Protein AF-A0A813V5A6-F1 (afdb_monomer_lite)

Structure (mmCIF, N/CA/C/O backbone):
data_AF-A0A813V5A6-F1
#
_entry.id   AF-A0A813V5A6-F1
#
loop_
_atom_site.group_PDB
_atom_site.id
_atom_site.type_symbol
_atom_site.label_atom_id
_atom_site.label_alt_id
_atom_site.label_comp_id
_atom_site.label_asym_id
_atom_site.label_entity_id
_atom_site.label_seq_id
_atom_site.pdbx_PDB_ins_code
_atom_site.Cartn_x
_atom_site.Cartn_y
_atom_site.Cartn_z
_atom_site.occupancy
_atom_site.B_iso_or_equiv
_atom_site.auth_seq_id
_atom_site.auth_comp_id
_atom_site.auth_asym_id
_atom_site.auth_atom_id
_atom_site.pdbx_PDB_model_num
ATOM 1 N N . MET A 1 1 ? 31.850 3.337 -10.595 1.00 27.42 1 MET A N 1
ATOM 2 C CA . MET A 1 1 ? 31.962 1.926 -10.171 1.00 27.42 1 MET A CA 1
ATOM 3 C C . MET A 1 1 ? 30.566 1.495 -9.754 1.00 27.42 1 MET A C 1
ATOM 5 O O . MET A 1 1 ? 30.058 2.003 -8.769 1.00 27.42 1 MET A O 1
ATOM 9 N N . MET A 1 2 ? 29.885 0.747 -10.620 1.00 24.42 2 MET A N 1
ATOM 10 C CA . MET A 1 2 ? 28.437 0.524 -10.576 1.00 24.42 2 MET A CA 1
ATOM 11 C C . MET A 1 2 ? 28.180 -0.793 -9.836 1.00 24.42 2 MET A C 1
ATOM 13 O O . MET A 1 2 ? 28.409 -1.861 -10.398 1.00 24.42 2 MET A O 1
ATOM 17 N N . ILE A 1 3 ? 27.797 -0.721 -8.561 1.00 23.55 3 ILE A N 1
ATOM 18 C CA . ILE A 1 3 ? 27.419 -1.903 -7.779 1.00 23.55 3 ILE A CA 1
ATOM 19 C C . ILE A 1 3 ? 26.009 -2.294 -8.233 1.00 23.55 3 ILE A C 1
ATOM 21 O O . ILE A 1 3 ? 25.036 -1.613 -7.926 1.00 23.55 3 ILE A O 1
ATOM 25 N N . GLN A 1 4 ? 25.919 -3.346 -9.047 1.00 26.36 4 GLN A N 1
ATOM 26 C CA . GLN A 1 4 ? 24.656 -3.978 -9.417 1.00 26.36 4 GLN A CA 1
ATOM 27 C C . GLN A 1 4 ? 24.223 -4.898 -8.272 1.00 26.36 4 GLN A C 1
ATOM 29 O O . GLN A 1 4 ? 24.591 -6.070 -8.255 1.00 26.36 4 GLN A O 1
ATOM 34 N N . SER A 1 5 ? 23.467 -4.368 -7.313 1.00 25.30 5 SER A N 1
ATOM 35 C CA . SER A 1 5 ? 22.789 -5.190 -6.307 1.00 25.30 5 SER A CA 1
ATOM 36 C C . SER A 1 5 ? 21.549 -5.829 -6.933 1.00 25.30 5 SER A C 1
ATOM 38 O O . SER A 1 5 ? 20.728 -5.141 -7.542 1.00 25.30 5 SER A O 1
ATOM 40 N N . ILE A 1 6 ? 21.427 -7.150 -6.821 1.00 26.41 6 ILE A N 1
ATOM 41 C CA . ILE A 1 6 ? 20.228 -7.891 -7.213 1.00 26.41 6 ILE A CA 1
ATOM 42 C C . ILE A 1 6 ? 19.209 -7.695 -6.089 1.00 26.41 6 ILE A C 1
ATOM 44 O O . ILE A 1 6 ? 19.409 -8.154 -4.972 1.00 26.41 6 ILE A O 1
ATOM 48 N N . LEU A 1 7 ? 18.134 -6.962 -6.373 1.00 30.00 7 LEU A N 1
ATOM 49 C CA . LEU A 1 7 ? 17.060 -6.713 -5.420 1.00 30.00 7 LEU A CA 1
ATOM 50 C C . LEU A 1 7 ? 16.133 -7.934 -5.393 1.00 30.00 7 LEU A C 1
ATOM 52 O O . LEU A 1 7 ? 15.288 -8.095 -6.269 1.00 30.00 7 LEU A O 1
ATOM 56 N N . VAL A 1 8 ? 16.279 -8.799 -4.393 1.00 29.83 8 VAL A N 1
ATOM 57 C CA . VAL A 1 8 ? 15.220 -9.747 -4.035 1.00 29.83 8 VAL A CA 1
ATOM 58 C C . VAL A 1 8 ? 14.558 -9.211 -2.770 1.00 29.83 8 VAL A C 1
ATOM 60 O O . VAL A 1 8 ? 15.188 -9.117 -1.720 1.00 29.83 8 VAL A O 1
ATOM 63 N N . LEU A 1 9 ? 13.301 -8.780 -2.882 1.00 35.53 9 LEU A N 1
ATOM 64 C CA . LEU A 1 9 ? 12.554 -8.242 -1.749 1.00 35.53 9 LEU A CA 1
ATOM 65 C C . LEU A 1 9 ? 11.789 -9.377 -1.063 1.00 35.53 9 LEU A C 1
ATOM 67 O O . LEU A 1 9 ? 10.840 -9.925 -1.622 1.00 35.53 9 LEU A O 1
ATOM 71 N N . LEU A 1 10 ? 12.197 -9.719 0.158 1.00 33.97 10 LEU A N 1
ATOM 72 C CA . LEU A 1 10 ? 11.401 -10.544 1.062 1.00 33.97 10 LEU A CA 1
ATOM 73 C C . LEU A 1 10 ? 10.644 -9.590 1.998 1.00 33.97 10 LEU A C 1
ATOM 75 O O . LEU A 1 10 ? 11.249 -8.938 2.849 1.00 33.97 10 LEU A O 1
ATOM 79 N N . LEU A 1 11 ? 9.328 -9.463 1.821 1.00 39.12 11 LEU A N 1
ATOM 80 C CA . LEU A 1 11 ? 8.483 -8.702 2.743 1.00 39.12 11 LEU A CA 1
ATOM 81 C C . LEU A 1 11 ? 8.163 -9.570 3.958 1.00 39.12 11 LEU A C 1
ATOM 83 O O . LEU A 1 11 ? 7.470 -10.581 3.847 1.00 39.12 11 LEU A O 1
ATOM 87 N N . ILE A 1 12 ? 8.665 -9.163 5.122 1.00 39.84 12 ILE A N 1
ATOM 88 C CA . ILE A 1 12 ? 8.322 -9.779 6.403 1.00 39.84 12 ILE A CA 1
ATOM 89 C C . ILE A 1 12 ? 7.374 -8.821 7.124 1.00 39.84 12 ILE A C 1
ATOM 91 O O . ILE A 1 12 ? 7.804 -7.839 7.730 1.00 39.84 12 ILE A O 1
ATOM 95 N N . PHE A 1 13 ? 6.074 -9.109 7.067 1.00 39.22 13 PHE A N 1
ATOM 96 C CA . PHE A 1 13 ? 5.090 -8.444 7.920 1.00 39.22 13 PHE A CA 1
ATOM 97 C C . PHE A 1 13 ? 5.204 -9.020 9.334 1.00 39.22 13 PHE A C 1
ATOM 99 O O . PHE A 1 13 ? 4.692 -10.102 9.618 1.00 39.22 13 PHE A O 1
ATOM 106 N N . ILE A 1 14 ? 5.897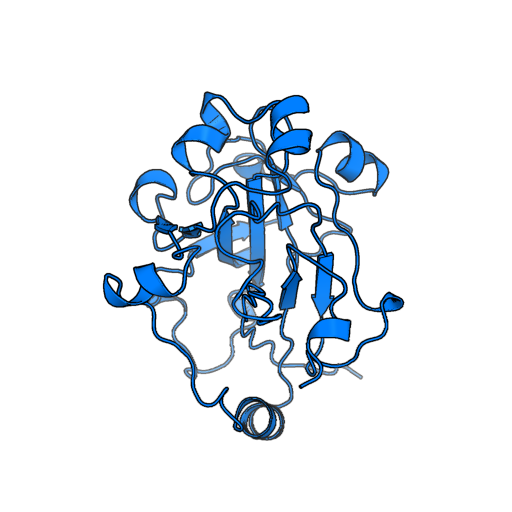 -8.311 10.226 1.00 37.12 14 ILE A N 1
ATOM 107 C CA . ILE A 1 14 ? 5.952 -8.666 11.648 1.00 37.12 14 ILE A CA 1
ATOM 108 C C . ILE A 1 14 ? 4.791 -7.957 12.353 1.00 37.12 14 ILE A C 1
ATOM 110 O O . ILE A 1 14 ? 4.891 -6.795 12.744 1.00 37.12 14 ILE A O 1
ATOM 114 N N . ALA A 1 15 ? 3.667 -8.656 12.519 1.00 33.88 15 ALA A N 1
ATOM 115 C CA . ALA A 1 15 ? 2.617 -8.228 13.436 1.00 33.88 15 ALA A CA 1
ATOM 116 C C . ALA A 1 15 ? 3.016 -8.634 14.866 1.00 33.88 15 ALA A C 1
ATOM 118 O O . ALA A 1 15 ? 3.003 -9.813 15.215 1.00 33.88 15 ALA A O 1
ATOM 119 N N . ASN A 1 16 ? 3.408 -7.663 15.695 1.00 38.09 16 ASN A N 1
ATOM 120 C CA . ASN A 1 16 ? 3.799 -7.917 17.081 1.00 38.09 16 ASN A CA 1
ATOM 121 C C . ASN A 1 16 ? 2.587 -8.240 17.965 1.00 38.09 16 ASN A C 1
ATOM 123 O O . ASN A 1 16 ? 1.678 -7.423 18.125 1.00 38.09 16 ASN A O 1
ATOM 127 N N . VAL A 1 17 ? 2.633 -9.399 18.625 1.00 35.84 17 VAL A N 1
ATOM 128 C CA . VAL A 1 17 ? 1.707 -9.806 19.687 1.00 35.84 17 VAL A CA 1
ATOM 129 C C . VAL A 1 17 ? 2.537 -10.058 20.958 1.00 35.84 17 VAL A C 1
ATOM 131 O O . VAL A 1 17 ? 2.754 -11.195 21.341 1.00 35.84 17 VAL A O 1
ATOM 134 N N . GLN A 1 18 ? 2.914 -9.006 21.701 1.00 37.44 18 GLN A N 1
ATOM 135 C CA . GLN A 1 18 ? 3.661 -9.074 22.987 1.00 37.44 18 GLN A CA 1
ATOM 136 C C . GLN A 1 18 ? 3.167 -10.102 24.039 1.00 37.44 18 GLN A C 1
ATOM 138 O O . GLN A 1 18 ? 2.251 -9.796 24.803 1.00 37.44 18 GLN A O 1
ATOM 143 N N . SER A 1 19 ? 3.795 -11.266 24.211 1.00 34.94 19 SER A N 1
ATOM 144 C CA . SER A 1 19 ? 3.554 -12.124 25.384 1.00 34.94 19 SER A CA 1
ATOM 145 C C . SER A 1 19 ? 4.098 -11.488 26.678 1.00 34.94 19 SER A C 1
ATOM 147 O O . SER A 1 19 ? 5.190 -11.810 27.131 1.00 34.94 19 SER A O 1
ATOM 149 N N . LEU A 1 20 ? 3.324 -10.595 27.296 1.00 34.75 20 LEU A N 1
ATOM 150 C CA . LEU A 1 20 ? 3.495 -10.147 28.681 1.00 34.75 20 LEU A CA 1
ATOM 151 C C . LEU A 1 20 ? 2.353 -10.749 29.513 1.00 34.75 20 LEU A C 1
ATOM 153 O O . LEU A 1 20 ? 1.197 -10.649 29.110 1.00 34.75 20 LEU A O 1
ATOM 157 N N . SER A 1 21 ? 2.730 -11.450 30.589 1.00 36.06 21 SER A N 1
ATOM 158 C CA . SER A 1 21 ? 1.921 -12.128 31.624 1.00 36.06 21 SER A CA 1
ATOM 159 C C . SER A 1 21 ? 0.429 -12.399 31.320 1.00 36.06 21 SER A C 1
ATOM 161 O O . SER A 1 21 ? -0.414 -11.517 31.188 1.00 36.06 21 SER A O 1
ATOM 163 N N . ILE A 1 22 ? 0.079 -13.689 31.330 1.00 39.00 22 ILE A N 1
ATOM 164 C CA . ILE A 1 22 ? -1.206 -14.315 30.942 1.00 39.00 22 ILE A CA 1
ATOM 165 C C . ILE A 1 22 ? -2.464 -13.760 31.671 1.00 39.00 22 ILE A C 1
ATOM 167 O O . ILE A 1 22 ? -3.585 -14.091 31.301 1.00 39.00 22 ILE A O 1
ATOM 171 N N . SER A 1 23 ? -2.322 -12.865 32.653 1.00 38.06 23 SER A N 1
ATOM 172 C CA . SER A 1 23 ? -3.434 -12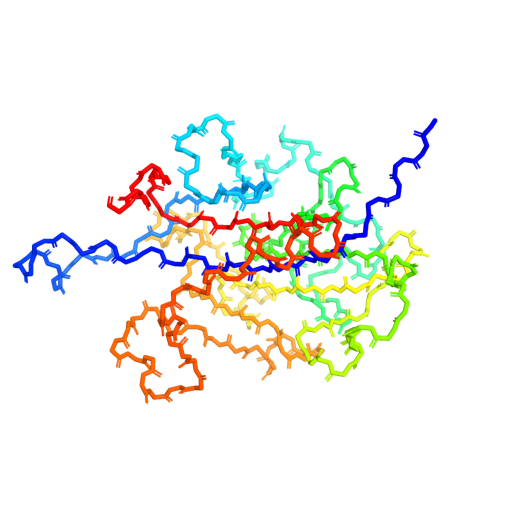.301 33.433 1.00 38.06 23 SER A CA 1
ATOM 173 C C . SER A 1 23 ? -4.053 -11.017 32.849 1.00 38.06 23 SER A C 1
ATOM 175 O O . SER A 1 23 ? -5.239 -10.782 33.058 1.00 38.06 23 SER A O 1
ATOM 177 N N . ASP A 1 24 ? -3.309 -10.193 32.100 1.00 35.12 24 ASP A N 1
ATOM 178 C CA . ASP A 1 24 ? -3.736 -8.811 31.765 1.00 35.12 24 ASP A CA 1
ATOM 179 C C . ASP A 1 24 ? -4.224 -8.610 30.315 1.00 35.12 24 ASP A C 1
ATOM 181 O O . ASP A 1 24 ? -4.516 -7.490 29.881 1.00 35.12 24 ASP A O 1
ATOM 185 N N . ARG A 1 25 ? -4.298 -9.692 29.530 1.00 41.22 25 ARG A N 1
ATOM 186 C CA . ARG A 1 25 ? -4.347 -9.624 28.060 1.00 41.22 25 ARG A CA 1
ATOM 187 C C . ARG A 1 25 ? -5.699 -9.897 27.408 1.00 41.22 25 ARG A C 1
ATOM 189 O O . ARG A 1 25 ? -5.853 -9.627 26.224 1.00 41.22 25 ARG A O 1
ATOM 196 N N . ALA A 1 26 ? -6.689 -10.389 28.146 1.00 42.91 26 ALA A N 1
ATOM 197 C CA . ALA A 1 26 ? -7.978 -10.737 27.546 1.00 42.91 26 ALA A CA 1
ATOM 198 C C . ALA A 1 26 ? -8.795 -9.515 27.063 1.00 42.91 26 ALA A C 1
ATOM 200 O O . ALA A 1 26 ? -9.729 -9.700 26.292 1.00 42.91 26 ALA A O 1
ATOM 201 N N . ASN A 1 27 ? -8.436 -8.287 27.477 1.00 42.12 27 ASN A N 1
ATOM 202 C CA . ASN A 1 27 ? -9.255 -7.083 27.265 1.00 42.12 27 ASN A CA 1
ATOM 203 C C . ASN A 1 27 ? -8.525 -5.847 26.690 1.00 42.12 27 ASN A C 1
ATOM 205 O O . ASN A 1 27 ? -9.145 -4.788 26.599 1.00 42.12 27 ASN A O 1
ATOM 209 N N . ARG A 1 28 ? -7.243 -5.916 26.292 1.00 46.00 28 ARG A N 1
ATOM 210 C CA . ARG A 1 28 ? -6.593 -4.758 25.636 1.00 46.00 28 ARG A CA 1
ATOM 211 C C . ARG A 1 28 ? -6.852 -4.779 24.131 1.00 46.00 28 ARG A C 1
ATOM 213 O O . ARG A 1 28 ? -6.426 -5.701 23.439 1.00 46.00 28 ARG A O 1
ATOM 220 N N . LYS A 1 29 ? -7.528 -3.741 23.634 1.00 55.25 29 LYS A N 1
ATOM 221 C CA . LYS A 1 29 ? -7.690 -3.463 22.203 1.00 55.25 29 LYS A CA 1
ATOM 222 C C . LYS A 1 29 ? -6.297 -3.246 21.595 1.00 55.25 29 LYS A C 1
ATOM 224 O O . LYS A 1 29 ? -5.548 -2.399 22.073 1.00 55.25 29 LYS A O 1
ATOM 229 N N . ILE A 1 30 ? -5.925 -4.038 20.589 1.00 59.72 30 ILE A N 1
ATOM 230 C CA . ILE A 1 30 ? -4.735 -3.756 19.778 1.00 59.72 30 ILE A CA 1
ATOM 231 C C . ILE A 1 30 ? -5.087 -2.539 18.923 1.00 59.72 30 ILE A C 1
ATOM 233 O O . ILE A 1 30 ? -5.997 -2.615 18.105 1.00 59.72 30 ILE A O 1
ATOM 237 N N . GLU A 1 31 ? -4.400 -1.421 19.128 1.00 65.31 31 GLU A N 1
ATOM 238 C CA . GLU A 1 31 ? -4.624 -0.185 18.369 1.00 65.31 31 GLU A CA 1
ATOM 239 C C . GLU A 1 31 ? -3.388 0.109 17.538 1.00 65.31 31 GLU A C 1
ATOM 241 O O . GLU A 1 31 ? -2.330 0.266 18.131 1.00 65.31 31 GLU A O 1
ATOM 246 N N . TRP A 1 32 ? -3.479 0.149 16.205 1.00 76.88 32 TRP A N 1
ATOM 247 C CA . TRP A 1 32 ? -2.337 0.412 15.316 1.00 76.88 32 TRP A CA 1
ATOM 248 C C . TRP A 1 32 ? -1.972 1.894 15.298 1.00 76.88 32 TRP A C 1
ATOM 250 O O . TRP A 1 32 ? -2.200 2.603 14.325 1.00 76.88 32 TRP A O 1
ATOM 260 N N . ASN A 1 33 ? -1.416 2.410 16.385 1.00 80.81 33 ASN A N 1
ATOM 261 C CA . ASN A 1 33 ? -1.293 3.857 16.574 1.00 80.81 33 ASN A CA 1
ATOM 262 C C . ASN A 1 33 ? -0.116 4.491 15.818 1.00 80.81 33 ASN A C 1
ATOM 264 O O . ASN A 1 33 ? 0.072 5.710 15.872 1.00 80.81 33 ASN A O 1
ATOM 268 N N . THR A 1 34 ? 0.669 3.693 15.092 1.00 80.75 34 THR A N 1
ATOM 269 C CA . THR A 1 34 ? 1.828 4.161 14.328 1.00 80.75 34 THR A CA 1
ATOM 270 C C . THR A 1 34 ? 1.909 3.519 12.944 1.00 80.75 34 THR A C 1
ATOM 272 O O . THR A 1 34 ? 1.225 2.541 12.650 1.00 80.75 34 THR A O 1
ATOM 275 N N . LEU A 1 35 ? 2.734 4.110 12.081 1.00 84.38 35 LEU A N 1
ATOM 276 C CA . LEU A 1 35 ? 3.176 3.532 10.819 1.00 84.38 35 LEU A CA 1
ATOM 277 C C . LEU A 1 35 ? 4.651 3.895 10.667 1.00 84.38 35 LEU A C 1
ATOM 279 O O . LEU A 1 35 ? 4.980 5.073 10.508 1.00 84.38 35 LEU A O 1
ATOM 283 N N . LYS A 1 36 ? 5.539 2.914 10.812 1.00 83.56 36 LYS A N 1
ATOM 284 C CA . LYS A 1 36 ? 6.985 3.103 10.657 1.00 83.56 36 LYS A CA 1
ATOM 285 C C . LYS A 1 36 ? 7.533 2.115 9.628 1.00 83.56 36 LYS A C 1
ATOM 287 O O . LYS A 1 36 ? 7.131 0.951 9.617 1.00 83.56 36 LYS A O 1
ATOM 292 N N . LEU A 1 37 ? 8.461 2.591 8.804 1.00 78.94 37 LEU A N 1
ATOM 293 C CA . LEU A 1 37 ? 9.191 1.809 7.809 1.00 78.94 37 LEU A CA 1
ATOM 294 C C . LEU A 1 37 ? 10.676 1.756 8.144 1.00 78.94 37 LEU A C 1
ATOM 296 O O . LEU A 1 37 ? 11.246 2.723 8.653 1.00 78.94 37 LEU A O 1
ATOM 300 N N . ARG A 1 38 ? 11.298 0.629 7.807 1.00 73.44 38 ARG A N 1
ATOM 301 C CA . ARG A 1 38 ? 12.744 0.437 7.853 1.00 73.44 38 ARG A CA 1
ATOM 302 C C . ARG A 1 38 ? 13.192 -0.449 6.694 1.00 73.44 38 ARG A C 1
ATOM 304 O O . ARG A 1 38 ? 12.491 -1.393 6.328 1.00 73.44 38 ARG A O 1
ATOM 311 N N . TRP A 1 39 ? 14.392 -0.175 6.191 1.00 67.69 39 TRP A N 1
ATOM 312 C CA . TRP A 1 39 ? 15.116 -1.029 5.254 1.00 67.69 39 TRP A CA 1
ATOM 313 C C . TRP A 1 39 ? 16.365 -1.589 5.934 1.00 67.69 39 TRP A C 1
ATOM 315 O O . TRP A 1 39 ? 17.065 -0.864 6.645 1.00 67.69 39 TRP A O 1
ATOM 325 N N . GLY A 1 40 ? 16.662 -2.866 5.710 1.00 60.16 40 GLY A N 1
ATOM 326 C CA . GLY A 1 40 ? 17.936 -3.462 6.113 1.00 60.16 40 GLY A CA 1
ATOM 327 C C . GLY A 1 40 ? 17.813 -4.892 6.640 1.00 60.16 40 GLY A C 1
ATOM 328 O O . GLY A 1 40 ? 16.739 -5.287 7.076 1.00 60.16 40 GLY A O 1
ATOM 329 N N . PRO A 1 41 ? 18.920 -5.652 6.627 1.00 53.38 41 PRO A N 1
ATOM 330 C CA . PRO A 1 41 ? 18.911 -7.111 6.766 1.00 53.38 41 PRO A CA 1
ATOM 331 C C . PRO A 1 41 ? 18.623 -7.634 8.181 1.00 53.38 41 PRO A C 1
ATOM 333 O O . PRO A 1 41 ? 18.277 -8.802 8.331 1.00 53.38 41 PRO A O 1
ATOM 336 N N . ASP A 1 42 ? 18.780 -6.804 9.215 1.00 56.47 42 ASP A N 1
ATOM 337 C CA . ASP A 1 42 ? 18.637 -7.227 10.610 1.00 56.47 42 ASP A CA 1
ATOM 338 C C . ASP A 1 42 ? 17.450 -6.525 11.291 1.00 56.47 42 ASP A C 1
ATOM 340 O O . ASP A 1 42 ? 17.601 -5.374 11.710 1.00 56.47 42 ASP A O 1
ATOM 344 N N . PRO A 1 43 ? 16.287 -7.180 11.458 1.00 51.50 43 PRO A N 1
ATOM 345 C CA . PRO A 1 43 ? 15.120 -6.591 12.116 1.00 51.50 43 PRO A CA 1
ATOM 346 C C . PRO A 1 43 ? 15.319 -6.298 13.613 1.00 51.50 43 PRO A C 1
ATOM 348 O O . PRO A 1 43 ? 14.454 -5.648 14.194 1.00 51.50 43 PRO A O 1
ATOM 351 N N . LEU A 1 44 ? 16.424 -6.744 14.227 1.00 51.81 44 LEU A N 1
ATOM 352 C CA . LEU A 1 44 ? 16.692 -6.651 15.666 1.00 51.81 44 LEU A CA 1
ATOM 353 C C . LEU A 1 44 ? 17.585 -5.467 16.058 1.00 51.81 44 LEU A C 1
ATOM 355 O O . LEU A 1 44 ? 17.749 -5.201 17.242 1.00 51.81 44 LEU A O 1
ATOM 359 N N . VAL A 1 45 ? 18.136 -4.715 15.096 1.00 55.84 45 VAL A N 1
ATOM 360 C CA . VAL A 1 45 ? 18.828 -3.456 15.420 1.00 55.84 45 VAL A CA 1
ATOM 361 C C . VAL A 1 45 ? 17.804 -2.460 15.982 1.00 55.84 45 VAL A C 1
ATOM 363 O O . VAL A 1 45 ? 16.942 -1.943 15.264 1.00 55.84 45 VAL A O 1
ATOM 366 N N . SER A 1 46 ? 17.909 -2.215 17.286 1.00 50.94 46 SER A N 1
ATOM 367 C CA . SER A 1 46 ? 16.937 -1.526 18.139 1.00 50.94 46 SER A CA 1
ATOM 368 C C . SER A 1 46 ? 17.137 -0.008 18.241 1.00 50.94 46 SER A C 1
ATOM 370 O O . SER A 1 46 ? 16.610 0.625 19.150 1.00 50.94 46 SER A O 1
ATOM 372 N N . ASN A 1 47 ? 17.866 0.623 17.310 1.00 55.81 47 ASN A N 1
ATOM 373 C CA . ASN A 1 47 ? 17.958 2.086 17.304 1.00 55.81 47 ASN A CA 1
ATOM 374 C C . ASN A 1 47 ? 16.707 2.697 16.642 1.00 55.81 47 ASN A C 1
ATOM 376 O O . ASN A 1 47 ? 16.461 2.508 15.448 1.00 55.81 47 ASN A O 1
ATOM 380 N N . ASP A 1 48 ? 15.932 3.449 17.423 1.00 52.41 48 ASP A N 1
ATOM 381 C CA . ASP A 1 48 ? 14.712 4.156 17.012 1.00 52.41 48 ASP A CA 1
ATOM 382 C C . ASP A 1 48 ? 14.953 5.118 15.822 1.00 52.41 48 ASP A C 1
ATOM 384 O O . ASP A 1 48 ? 14.042 5.376 15.032 1.00 52.41 48 ASP A O 1
ATOM 388 N N . GLU A 1 49 ? 16.195 5.586 15.631 1.00 54.66 49 GLU A N 1
ATOM 389 C CA . GLU A 1 49 ? 16.623 6.426 14.497 1.00 54.66 49 GLU A CA 1
ATOM 390 C C . GLU A 1 49 ? 16.534 5.722 13.131 1.00 54.66 49 GLU A C 1
ATOM 392 O O . GLU A 1 49 ? 16.546 6.383 12.093 1.00 54.66 49 GLU A O 1
ATOM 397 N N . VAL A 1 50 ? 16.420 4.390 13.104 1.00 65.88 50 VAL A N 1
ATOM 398 C CA . VAL A 1 50 ? 16.353 3.595 11.864 1.00 65.88 50 VAL A CA 1
ATOM 399 C C . VAL A 1 50 ? 14.901 3.380 11.397 1.00 65.88 50 VAL A C 1
ATOM 401 O O . VAL A 1 50 ? 14.670 2.821 10.323 1.00 65.88 50 VAL A O 1
ATOM 404 N N . TYR A 1 51 ? 13.907 3.837 12.172 1.00 70.44 51 TYR A N 1
ATOM 405 C CA . TYR A 1 51 ? 12.484 3.643 11.881 1.00 70.44 51 TYR A CA 1
ATOM 406 C C . TYR A 1 51 ? 11.807 4.947 11.464 1.00 70.44 51 TYR A C 1
ATOM 408 O O . TYR A 1 51 ? 11.422 5.784 12.284 1.00 70.44 51 TYR A O 1
ATOM 416 N N . ILE A 1 52 ? 11.587 5.088 10.161 1.00 80.88 52 ILE A N 1
ATOM 417 C CA . ILE A 1 52 ? 11.028 6.295 9.563 1.00 80.88 52 ILE A CA 1
ATOM 418 C C . ILE A 1 52 ? 9.507 6.265 9.693 1.00 80.88 52 ILE A C 1
ATOM 420 O O . ILE A 1 52 ? 8.836 5.414 9.097 1.00 80.88 52 ILE A O 1
ATOM 424 N N . ARG A 1 53 ? 8.952 7.199 10.474 1.00 87.69 53 ARG A N 1
ATOM 425 C CA . ARG A 1 53 ? 7.499 7.409 10.552 1.00 87.69 53 ARG A CA 1
ATOM 426 C C . ARG A 1 53 ? 6.961 7.824 9.191 1.00 87.69 53 ARG A C 1
ATOM 428 O O . ARG A 1 53 ? 7.580 8.626 8.504 1.00 87.69 53 ARG A O 1
ATOM 435 N N . GLN A 1 54 ? 5.806 7.278 8.845 1.00 92.38 54 GLN A N 1
ATOM 436 C CA . GLN A 1 54 ? 5.112 7.582 7.604 1.00 92.38 54 GLN A CA 1
ATOM 437 C C . GLN A 1 54 ? 3.868 8.434 7.878 1.00 92.38 54 GLN A C 1
ATOM 439 O O . GLN A 1 54 ? 3.210 8.237 8.914 1.00 92.38 54 GLN A O 1
ATOM 444 N N . PRO A 1 55 ? 3.513 9.345 6.960 1.00 95.75 55 PRO A N 1
ATOM 445 C CA . PRO A 1 55 ? 2.313 10.155 7.074 1.00 95.75 55 PRO A CA 1
ATOM 446 C C . PRO A 1 55 ? 1.068 9.266 7.031 1.00 95.75 55 PRO A C 1
ATOM 448 O O . PRO A 1 55 ? 0.988 8.298 6.273 1.00 95.75 55 PRO A O 1
ATOM 451 N N . ARG A 1 56 ? 0.068 9.599 7.854 1.00 96.00 56 ARG A N 1
ATOM 452 C CA . ARG A 1 56 ? -1.205 8.856 7.923 1.00 96.00 56 ARG A CA 1
ATOM 453 C C . ARG A 1 56 ? -2.382 9.622 7.333 1.00 96.00 56 ARG A C 1
ATOM 455 O O . ARG A 1 56 ? -3.490 9.093 7.269 1.00 96.00 56 ARG A O 1
ATOM 462 N N . THR A 1 57 ? -2.132 10.845 6.874 1.00 97.88 57 THR A N 1
ATOM 463 C CA . THR A 1 57 ? -3.076 11.646 6.099 1.00 97.88 57 THR A CA 1
ATOM 464 C C . THR A 1 57 ? -2.394 12.235 4.869 1.00 97.88 57 THR A C 1
ATOM 466 O O . THR A 1 57 ? -1.192 12.503 4.893 1.00 97.88 57 THR A O 1
ATOM 469 N N . VAL A 1 58 ? -3.160 12.503 3.810 1.00 97.62 58 VAL A N 1
ATOM 470 C CA . VAL A 1 58 ? -2.655 13.195 2.611 1.00 97.62 58 VAL A CA 1
ATOM 471 C C . VAL A 1 58 ? -2.078 14.563 2.977 1.00 97.62 58 VAL A C 1
ATOM 473 O O . VAL A 1 58 ? -1.046 14.955 2.449 1.00 97.62 58 VAL A O 1
ATOM 476 N N . GLN A 1 59 ? -2.689 15.278 3.928 1.00 97.81 59 GLN A N 1
ATOM 477 C CA . GLN A 1 59 ? -2.167 16.564 4.393 1.00 97.81 59 GLN A CA 1
ATOM 478 C C . GLN A 1 59 ? -0.752 16.436 4.975 1.00 97.81 59 GLN A C 1
ATOM 480 O O . GLN A 1 59 ? 0.111 17.243 4.637 1.00 97.81 59 GLN A O 1
ATOM 485 N N . GLN A 1 60 ? -0.508 15.425 5.815 1.00 97.44 60 GLN A N 1
ATOM 486 C CA . GLN A 1 60 ? 0.831 15.138 6.341 1.00 97.44 60 GLN A CA 1
ATOM 487 C C . GLN A 1 60 ? 1.780 14.723 5.218 1.00 97.44 60 GLN A C 1
ATOM 489 O O . GLN A 1 60 ? 2.901 15.209 5.158 1.00 97.44 60 GLN A O 1
ATOM 494 N N . ALA A 1 61 ? 1.314 13.887 4.288 1.00 97.25 61 ALA A N 1
ATOM 495 C CA . ALA A 1 61 ? 2.124 13.423 3.171 1.00 97.25 61 ALA A CA 1
ATOM 496 C C . ALA A 1 61 ? 2.630 14.600 2.325 1.00 97.25 61 ALA A C 1
ATOM 498 O O . ALA A 1 61 ? 3.829 14.723 2.095 1.00 97.25 61 ALA A O 1
ATOM 499 N N . LEU A 1 62 ? 1.744 15.527 1.960 1.00 96.88 62 LEU A N 1
ATOM 500 C CA . LEU A 1 62 ? 2.109 16.736 1.219 1.00 96.88 62 LEU A CA 1
ATOM 501 C C . LEU A 1 62 ? 3.086 17.632 2.003 1.00 96.88 62 LEU A C 1
ATOM 503 O O . LEU A 1 62 ? 4.013 18.186 1.416 1.00 96.88 62 LEU A O 1
ATOM 507 N N . GLN A 1 63 ? 2.912 17.766 3.324 1.00 97.75 63 GLN A N 1
ATOM 508 C CA . GLN A 1 63 ? 3.854 18.497 4.188 1.00 97.75 63 GLN A CA 1
ATOM 509 C C . GLN A 1 63 ? 5.236 17.833 4.232 1.00 97.75 63 GLN A C 1
ATOM 511 O O . GLN A 1 63 ? 6.252 18.520 4.311 1.00 97.75 63 GLN A O 1
ATOM 516 N N . GLU A 1 64 ? 5.271 16.506 4.141 1.00 95.69 64 GLU A N 1
ATOM 517 C CA . GLU A 1 64 ? 6.482 15.687 4.112 1.00 95.69 64 GLU A CA 1
ATOM 518 C C . GLU A 1 64 ? 7.034 15.463 2.692 1.00 95.69 64 GLU A C 1
ATOM 520 O O . GLU A 1 64 ? 7.932 14.635 2.510 1.00 95.69 64 GLU A O 1
ATOM 525 N N . GLN A 1 65 ? 6.548 16.243 1.716 1.00 96.31 65 GLN A N 1
ATOM 526 C CA . GLN A 1 65 ? 6.976 16.260 0.311 1.00 96.31 65 GLN A CA 1
ATOM 527 C C . GLN A 1 65 ? 6.659 14.980 -0.468 1.00 96.31 65 GLN A C 1
ATOM 529 O O . GLN A 1 65 ? 7.294 14.692 -1.480 1.00 96.31 65 GLN A O 1
ATOM 534 N N . TYR A 1 66 ? 5.655 14.227 -0.026 1.00 96.00 66 TYR A N 1
ATOM 535 C CA . TYR A 1 66 ? 5.046 13.232 -0.887 1.00 96.00 66 TYR A CA 1
ATOM 536 C C . TYR A 1 66 ? 4.263 13.920 -1.997 1.00 96.00 66 TYR A C 1
ATOM 538 O O . TYR A 1 66 ? 3.586 14.928 -1.784 1.00 96.00 66 TYR A O 1
ATOM 546 N N . GLU A 1 67 ? 4.288 13.313 -3.168 1.00 94.69 67 GLU A N 1
ATOM 547 C CA . GLU A 1 67 ? 3.502 13.727 -4.317 1.00 94.69 67 GLU A CA 1
ATOM 548 C C . GLU A 1 67 ? 2.646 12.560 -4.799 1.00 94.69 67 GLU A C 1
ATOM 550 O O . GLU A 1 67 ? 3.002 11.389 -4.648 1.00 94.69 67 GLU A O 1
ATOM 555 N N . GLN A 1 68 ? 1.475 12.890 -5.336 1.00 93.56 68 GLN A N 1
ATOM 556 C CA . GLN A 1 68 ? 0.595 11.887 -5.913 1.00 93.56 68 GLN A CA 1
ATOM 557 C C . GLN A 1 68 ? 1.239 11.335 -7.183 1.00 93.56 68 GLN A C 1
ATOM 559 O O . GLN A 1 68 ? 1.786 12.107 -7.976 1.00 93.56 68 GLN A O 1
ATOM 564 N N . LEU A 1 69 ? 1.119 10.025 -7.396 1.00 89.44 69 LEU A N 1
ATOM 565 C CA . LEU A 1 69 ? 1.589 9.401 -8.624 1.00 89.44 69 LEU A CA 1
ATOM 566 C C . LEU A 1 69 ? 1.007 10.121 -9.863 1.00 89.44 69 LEU A C 1
ATOM 568 O O . LEU A 1 69 ? -0.198 10.402 -9.913 1.00 89.44 69 LEU A O 1
ATOM 572 N N . PRO A 1 70 ? 1.851 10.485 -10.846 1.00 74.56 70 PRO A N 1
ATOM 573 C CA . PRO A 1 70 ? 1.477 11.444 -11.883 1.00 74.56 70 PRO A CA 1
ATOM 574 C C . PRO A 1 70 ? 0.625 10.847 -13.009 1.00 74.56 70 PRO A C 1
ATOM 576 O O . PRO A 1 70 ? -0.036 11.612 -13.723 1.00 74.56 70 PRO A O 1
ATOM 579 N N . ASP A 1 71 ? 0.639 9.525 -13.188 1.00 72.12 71 ASP A N 1
ATOM 580 C CA . ASP A 1 71 ? -0.036 8.859 -14.298 1.00 72.12 71 ASP A CA 1
ATOM 581 C C . ASP A 1 71 ? -1.575 8.936 -14.143 1.00 72.12 71 ASP A C 1
ATOM 583 O O . ASP A 1 71 ? -2.140 8.903 -13.048 1.00 72.12 71 ASP A O 1
ATOM 587 N N . ILE A 1 72 ? -2.276 9.150 -15.260 1.00 58.41 72 ILE A N 1
ATOM 588 C CA . ILE A 1 72 ? -3.698 9.531 -15.327 1.00 58.41 72 ILE A CA 1
ATOM 589 C C . ILE A 1 72 ? -4.594 8.456 -14.701 1.00 58.41 72 ILE A C 1
ATOM 591 O O . ILE A 1 72 ? -5.599 8.793 -14.068 1.00 58.41 72 ILE A O 1
ATOM 595 N N . LEU A 1 73 ? -4.223 7.181 -14.849 1.00 59.00 73 LEU A N 1
ATOM 596 C CA . LEU A 1 73 ? -4.916 6.052 -14.221 1.00 59.00 73 LEU A CA 1
ATOM 597 C C . LEU A 1 73 ? -4.646 5.968 -12.709 1.00 59.00 73 LEU A C 1
ATOM 599 O O . LEU A 1 73 ? -5.437 5.386 -11.974 1.00 59.00 73 LEU A O 1
ATOM 603 N N . GLU A 1 74 ? -3.576 6.599 -12.228 1.00 58.28 74 GLU A N 1
ATOM 604 C CA . GLU A 1 74 ? -3.142 6.591 -10.825 1.00 58.28 74 GLU A CA 1
ATOM 605 C C . GLU A 1 74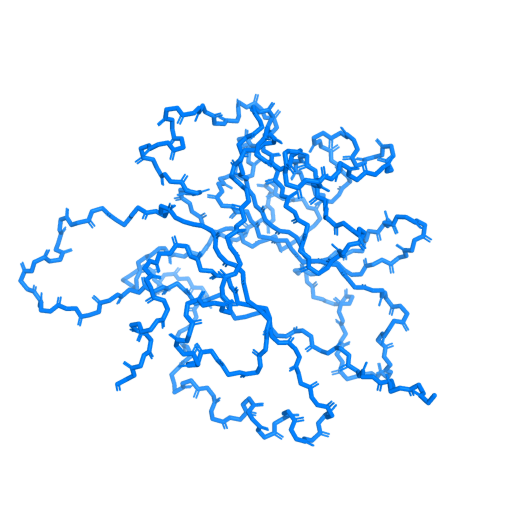 ? -3.656 7.805 -10.037 1.00 58.28 74 GLU A C 1
ATOM 607 O O . GLU A 1 74 ? -3.685 7.798 -8.804 1.00 58.28 74 GLU A O 1
ATOM 612 N N . LYS A 1 75 ? -4.155 8.827 -10.745 1.00 67.44 75 LYS A N 1
ATOM 613 C CA . LYS A 1 75 ? -4.917 9.934 -10.146 1.00 67.44 75 LYS A CA 1
ATOM 614 C C . LYS A 1 75 ? -6.322 9.537 -9.713 1.00 67.44 75 LYS A C 1
ATOM 616 O O . LYS A 1 75 ? -6.952 10.262 -8.943 1.00 67.44 75 LYS A O 1
ATOM 621 N N . GLN A 1 76 ? -6.834 8.422 -10.222 1.00 85.88 76 GLN A N 1
ATOM 622 C CA . GLN A 1 76 ? -8.140 7.904 -9.843 1.00 85.88 76 GLN A CA 1
ATOM 623 C C . GLN A 1 76 ? -8.018 7.054 -8.585 1.00 85.88 76 GLN A C 1
ATOM 625 O O . GLN A 1 76 ? -7.028 6.361 -8.383 1.00 85.88 76 GLN A O 1
ATOM 630 N N . CYS A 1 77 ? -9.056 7.076 -7.750 1.00 90.94 77 CYS A N 1
ATOM 631 C CA . CYS A 1 77 ? -9.097 6.169 -6.609 1.00 90.94 77 CYS A CA 1
ATOM 632 C C . CYS A 1 77 ? -9.223 4.711 -7.076 1.00 90.94 77 CYS A C 1
ATOM 634 O O . CYS A 1 77 ? -8.659 3.821 -6.461 1.00 90.94 77 CYS A O 1
ATOM 636 N N . ILE A 1 78 ? -9.958 4.444 -8.159 1.00 91.12 78 ILE A N 1
ATOM 637 C CA . ILE A 1 78 ? -10.085 3.095 -8.722 1.00 91.12 78 ILE A CA 1
ATOM 638 C C . ILE A 1 78 ? -9.170 3.014 -9.942 1.00 91.12 78 ILE A C 1
ATOM 640 O O . ILE A 1 78 ? -9.502 3.571 -10.986 1.00 91.12 78 ILE A O 1
ATOM 644 N N . GLY A 1 79 ? -8.024 2.354 -9.784 1.00 86.00 79 GLY A N 1
ATOM 645 C CA . GLY A 1 79 ? -7.118 2.022 -10.880 1.00 86.00 79 GLY A CA 1
ATOM 646 C C . GLY A 1 79 ? -7.471 0.685 -11.538 1.00 86.00 79 GLY A C 1
ATOM 647 O O . GLY A 1 79 ? -8.504 0.079 -11.250 1.00 86.00 79 GLY A O 1
ATOM 648 N N . GLU A 1 80 ? -6.592 0.214 -12.423 1.00 84.94 80 GLU A N 1
ATOM 649 C CA . GLU A 1 80 ? -6.764 -1.065 -13.127 1.00 84.94 80 GLU A CA 1
ATOM 650 C C . GLU A 1 80 ? -6.624 -2.268 -12.186 1.00 84.94 80 GLU A C 1
ATOM 652 O O . GLU A 1 80 ? -7.480 -3.153 -12.167 1.00 84.94 80 GLU A O 1
ATOM 657 N N . THR A 1 81 ? -5.562 -2.275 -11.381 1.00 89.38 81 THR A N 1
ATOM 658 C CA . THR A 1 81 ? -5.224 -3.364 -10.453 1.00 89.38 81 THR A CA 1
ATOM 659 C C . THR A 1 81 ? -5.231 -2.931 -8.996 1.00 89.38 81 THR A C 1
ATOM 661 O O . THR A 1 81 ? -5.300 -3.778 -8.117 1.00 89.38 81 THR A O 1
ATOM 664 N N . THR A 1 82 ? -5.168 -1.633 -8.711 1.00 91.31 82 THR A N 1
ATOM 665 C CA . THR A 1 82 ? -5.000 -1.097 -7.354 1.00 91.31 82 THR A CA 1
ATOM 666 C C . THR A 1 82 ? -6.100 -0.088 -7.046 1.00 91.31 82 THR A C 1
ATOM 668 O O . THR A 1 82 ? -6.622 0.574 -7.944 1.00 91.31 82 THR A O 1
ATOM 671 N N . ILE A 1 83 ? -6.471 0.027 -5.770 1.00 94.62 83 ILE A N 1
ATOM 672 C CA . ILE A 1 83 ? -7.440 1.021 -5.300 1.00 94.62 83 ILE A CA 1
ATOM 673 C C . ILE A 1 83 ? -6.835 1.937 -4.232 1.00 94.62 83 ILE A C 1
ATOM 675 O O . ILE A 1 83 ? -5.965 1.532 -3.468 1.0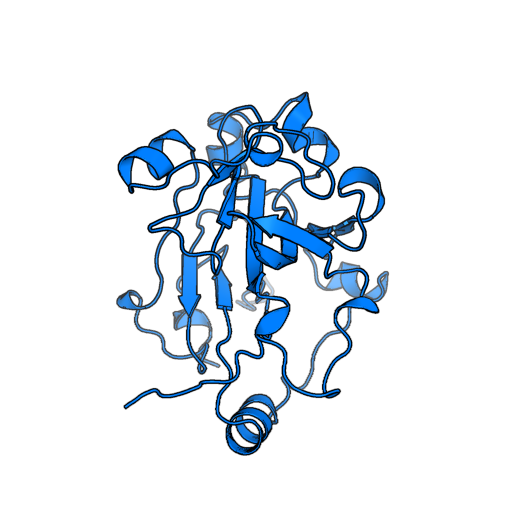0 94.62 83 ILE A O 1
ATOM 679 N N . GLY A 1 84 ? -7.342 3.160 -4.154 1.00 95.81 84 GLY A N 1
ATOM 680 C CA . GLY A 1 84 ? -6.835 4.235 -3.312 1.00 95.81 84 GLY A CA 1
ATOM 681 C C . GLY A 1 84 ? -5.917 5.198 -4.062 1.00 95.81 84 GLY A C 1
ATOM 682 O O . GLY A 1 84 ? -5.371 4.899 -5.122 1.00 95.81 84 GLY A O 1
ATOM 683 N N . TYR A 1 85 ? -5.761 6.390 -3.495 1.00 96.19 85 TYR A N 1
ATOM 684 C CA . TYR A 1 85 ? -4.877 7.418 -4.024 1.00 96.19 85 TYR A CA 1
ATOM 685 C C . TYR A 1 85 ? -3.439 7.145 -3.603 1.00 96.19 85 TYR A C 1
ATOM 687 O O . TYR A 1 85 ? -3.142 7.066 -2.411 1.00 96.19 85 TYR A O 1
ATOM 695 N N . ARG A 1 86 ? -2.547 7.015 -4.581 1.00 95.06 86 ARG A N 1
ATOM 696 C CA . ARG A 1 86 ? -1.157 6.618 -4.362 1.00 95.06 86 ARG A CA 1
ATOM 697 C C . ARG A 1 86 ? -0.220 7.814 -4.334 1.00 95.06 86 ARG A C 1
ATOM 699 O O . ARG A 1 86 ? -0.287 8.677 -5.207 1.00 95.06 86 ARG A O 1
ATOM 706 N N . TYR A 1 87 ? 0.652 7.839 -3.336 1.00 95.50 87 TYR A N 1
ATOM 707 C CA . TYR A 1 87 ? 1.638 8.887 -3.124 1.00 95.50 87 TYR A CA 1
ATOM 708 C C . TYR A 1 87 ? 3.001 8.268 -2.855 1.00 95.50 87 TYR A C 1
ATOM 710 O O . TYR A 1 87 ? 3.124 7.342 -2.054 1.00 95.50 87 TYR A O 1
ATOM 718 N N . TRP A 1 88 ? 4.029 8.828 -3.469 1.00 93.88 88 TRP A N 1
ATOM 719 C CA . TRP A 1 88 ? 5.419 8.477 -3.204 1.00 93.88 88 TRP A CA 1
ATOM 720 C C . TRP A 1 88 ? 6.193 9.701 -2.743 1.00 93.88 88 TRP A C 1
ATOM 722 O O . TRP A 1 88 ? 5.691 10.825 -2.796 1.00 93.88 88 TRP A O 1
ATOM 732 N N . LYS A 1 89 ? 7.423 9.487 -2.302 1.00 93.62 89 LYS A N 1
ATOM 733 C CA . LYS A 1 89 ? 8.355 10.557 -1.979 1.00 93.62 89 LYS A CA 1
ATOM 734 C C . LYS A 1 89 ? 9.604 10.379 -2.823 1.00 93.62 89 LYS A C 1
ATOM 736 O O . LYS A 1 89 ? 10.077 9.259 -2.965 1.00 93.62 89 LYS A O 1
ATOM 741 N N . ASP A 1 90 ? 10.102 11.468 -3.401 1.00 91.19 90 ASP A N 1
ATOM 742 C CA . ASP A 1 90 ? 11.340 11.481 -4.191 1.00 91.19 90 ASP A CA 1
ATOM 743 C C . ASP A 1 90 ? 11.380 10.425 -5.322 1.00 91.19 90 ASP A C 1
ATOM 745 O O . ASP A 1 90 ? 12.446 9.919 -5.674 1.00 91.19 90 ASP A O 1
ATOM 749 N N . ASN A 1 91 ? 10.215 10.085 -5.901 1.00 87.62 91 ASN A N 1
ATOM 750 C CA . ASN A 1 91 ? 10.064 9.026 -6.912 1.00 87.62 91 ASN A CA 1
ATOM 751 C C . ASN A 1 91 ? 10.572 7.641 -6.428 1.00 87.62 91 ASN A C 1
ATOM 753 O O . ASN A 1 91 ? 10.997 6.804 -7.228 1.00 87.62 91 ASN A O 1
ATOM 757 N N . ASP A 1 92 ? 10.535 7.390 -5.114 1.00 88.44 92 ASP A N 1
ATOM 758 C CA . ASP A 1 92 ? 10.877 6.104 -4.510 1.00 88.44 92 ASP A CA 1
ATOM 759 C C . ASP A 1 92 ? 9.693 5.130 -4.586 1.00 88.44 92 ASP A C 1
ATOM 761 O O . ASP A 1 92 ? 8.675 5.271 -3.905 1.00 88.44 92 ASP A O 1
ATOM 765 N N . THR A 1 93 ? 9.838 4.102 -5.420 1.00 90.12 93 THR A N 1
ATOM 766 C CA . THR A 1 93 ? 8.831 3.053 -5.599 1.00 90.12 93 THR A CA 1
ATOM 767 C C . THR A 1 93 ? 8.913 1.953 -4.544 1.00 90.12 93 THR A C 1
ATOM 769 O O . THR A 1 93 ? 8.051 1.074 -4.507 1.00 90.12 93 THR A O 1
ATOM 772 N N . ALA A 1 94 ? 9.918 1.979 -3.663 1.00 86.56 94 ALA A N 1
ATOM 773 C CA . ALA A 1 94 ? 10.033 1.028 -2.566 1.00 86.56 94 ALA A CA 1
ATOM 774 C C . ALA A 1 94 ? 9.011 1.292 -1.450 1.00 86.56 94 ALA A C 1
ATOM 776 O O . ALA A 1 94 ? 8.795 0.407 -0.627 1.00 86.56 94 ALA A O 1
ATOM 777 N N . ALA A 1 95 ? 8.387 2.473 -1.396 1.00 90.94 95 ALA A N 1
ATOM 778 C CA . ALA A 1 95 ? 7.346 2.797 -0.425 1.00 90.94 95 ALA A CA 1
ATOM 779 C C . ALA A 1 95 ? 6.315 3.773 -1.012 1.00 90.94 95 ALA A C 1
ATOM 781 O O . ALA A 1 95 ? 6.422 4.990 -0.871 1.00 90.94 95 ALA A O 1
ATOM 782 N N . ILE A 1 96 ? 5.278 3.222 -1.641 1.00 94.31 96 ILE A N 1
ATOM 783 C CA . ILE A 1 96 ? 4.139 3.977 -2.163 1.00 94.31 96 ILE A CA 1
ATOM 784 C C . ILE A 1 96 ? 3.010 3.895 -1.135 1.00 94.31 96 ILE A C 1
ATOM 786 O O . ILE A 1 96 ? 2.480 2.822 -0.851 1.00 94.31 96 ILE A O 1
ATOM 790 N N . LEU A 1 97 ? 2.628 5.029 -0.558 1.00 96.81 97 LEU A N 1
ATOM 791 C CA . LEU A 1 97 ? 1.528 5.111 0.397 1.00 96.81 97 LEU A CA 1
ATOM 792 C C . LEU A 1 97 ? 0.195 5.194 -0.341 1.00 96.81 97 LEU A C 1
ATOM 794 O O . LEU A 1 97 ? 0.055 5.939 -1.309 1.00 96.81 97 LEU A O 1
ATOM 798 N N . ILE A 1 98 ? -0.795 4.449 0.142 1.00 97.50 98 ILE A N 1
ATOM 799 C CA . ILE A 1 98 ? -2.144 4.419 -0.422 1.00 97.50 98 ILE A CA 1
ATOM 800 C C . ILE A 1 98 ? -3.084 5.097 0.564 1.00 97.50 98 ILE A C 1
ATOM 802 O O . ILE A 1 98 ? -3.140 4.694 1.723 1.00 97.50 98 ILE A O 1
ATOM 806 N N . PHE A 1 99 ? -3.855 6.079 0.113 1.00 98.06 99 PHE A N 1
ATOM 807 C CA . PHE A 1 99 ? -4.860 6.781 0.906 1.00 98.06 99 PHE A CA 1
ATOM 808 C C . PHE A 1 99 ? -6.271 6.480 0.398 1.00 98.06 99 PHE A C 1
ATOM 810 O O . PHE A 1 99 ? -6.498 6.285 -0.796 1.00 98.06 99 PHE A O 1
ATOM 817 N N . ASP A 1 100 ? -7.236 6.454 1.309 1.00 98.12 100 ASP A N 1
ATOM 818 C CA . ASP A 1 100 ? -8.648 6.372 0.963 1.00 98.12 100 ASP A CA 1
ATOM 819 C C . ASP A 1 100 ? -9.177 7.698 0.402 1.00 98.12 100 ASP A C 1
ATOM 821 O O . ASP A 1 100 ? -8.485 8.719 0.345 1.00 98.12 100 ASP A O 1
ATOM 825 N N . LYS A 1 101 ? -10.447 7.694 -0.009 1.00 97.12 101 LYS A N 1
ATOM 826 C CA . LYS A 1 101 ? -11.084 8.862 -0.617 1.00 97.12 101 LYS A CA 1
ATOM 827 C C . LYS A 1 101 ? -11.156 10.103 0.278 1.00 97.12 101 LYS A C 1
ATOM 829 O O . LYS A 1 101 ? -11.341 11.200 -0.243 1.00 97.12 101 LYS A O 1
ATOM 834 N N . GLN A 1 102 ? -11.045 9.927 1.593 1.00 97.81 102 GLN A N 1
ATOM 835 C CA . GLN A 1 102 ? -11.053 11.002 2.584 1.00 97.81 102 GLN A CA 1
ATOM 836 C C . GLN A 1 102 ? -9.630 11.464 2.933 1.00 97.81 102 GLN A C 1
ATOM 838 O O . GLN A 1 102 ? -9.458 12.377 3.740 1.00 97.81 102 GLN A O 1
ATOM 843 N N . GLY A 1 103 ? -8.612 10.862 2.313 1.00 97.56 103 GLY A N 1
ATOM 844 C CA . GLY A 1 103 ? -7.212 11.199 2.505 1.00 97.56 103 GLY A CA 1
ATOM 845 C C . GLY A 1 103 ? -6.601 10.577 3.757 1.00 97.56 103 GLY A C 1
ATOM 846 O O . GLY A 1 103 ? -5.599 11.101 4.240 1.00 97.56 103 GLY A O 1
ATOM 847 N N . ILE A 1 104 ? -7.175 9.498 4.296 1.00 98.19 104 ILE A N 1
ATOM 848 C CA . ILE A 1 104 ? -6.617 8.735 5.421 1.00 98.19 104 ILE A CA 1
ATOM 849 C C . ILE A 1 104 ? -5.864 7.517 4.882 1.00 98.19 104 ILE A C 1
ATOM 851 O O . ILE A 1 104 ? -6.296 6.902 3.911 1.00 98.19 104 ILE A O 1
ATOM 855 N N . ILE A 1 105 ? -4.727 7.165 5.489 1.00 97.88 105 ILE A N 1
ATOM 856 C CA . ILE A 1 105 ? -3.917 6.016 5.059 1.00 97.88 105 ILE A CA 1
ATOM 857 C C . ILE A 1 105 ? -4.777 4.750 4.967 1.00 97.88 105 ILE A C 1
ATOM 859 O O . ILE A 1 105 ? -5.536 4.431 5.874 1.00 97.88 105 ILE A O 1
ATOM 863 N N . ALA A 1 106 ? -4.679 4.030 3.864 1.00 97.81 106 ALA A N 1
ATOM 864 C CA . ALA A 1 106 ? -5.474 2.848 3.560 1.00 97.81 106 ALA A CA 1
ATOM 865 C C . ALA A 1 106 ? -4.610 1.638 3.209 1.00 97.81 106 ALA A C 1
ATOM 867 O O . ALA A 1 106 ? -5.108 0.517 3.238 1.00 97.81 106 ALA A O 1
ATOM 868 N N . GLY A 1 107 ? -3.329 1.836 2.904 1.00 97.00 107 GLY A N 1
ATOM 869 C CA . GLY A 1 107 ? -2.417 0.753 2.577 1.00 97.00 107 GLY A CA 1
ATOM 870 C C . GLY A 1 107 ? -1.030 1.238 2.188 1.00 97.00 107 GLY A C 1
ATOM 871 O O . GLY A 1 107 ? -0.708 2.426 2.271 1.00 97.00 107 GLY A O 1
ATOM 872 N N . ILE A 1 108 ? -0.225 0.290 1.735 1.00 96.31 108 ILE A N 1
ATOM 873 C CA . ILE A 1 108 ? 1.105 0.503 1.184 1.00 96.31 108 ILE A CA 1
ATOM 874 C C . ILE A 1 108 ? 1.303 -0.424 -0.015 1.00 96.31 108 ILE A C 1
ATOM 876 O O . ILE A 1 108 ? 0.834 -1.564 -0.031 1.00 96.31 108 ILE A O 1
ATOM 880 N N . GLN A 1 109 ? 2.015 0.072 -1.012 1.00 94.88 109 GLN A N 1
ATOM 881 C CA . GLN A 1 109 ? 2.452 -0.678 -2.172 1.00 94.88 109 GLN A CA 1
ATOM 882 C C . GLN A 1 109 ? 3.962 -0.541 -2.310 1.00 94.88 109 GLN A C 1
ATOM 884 O O . GLN A 1 109 ? 4.547 0.512 -2.052 1.00 94.88 109 GLN A O 1
ATOM 889 N N . ILE A 1 110 ? 4.587 -1.624 -2.740 1.00 92.38 110 ILE A N 1
ATOM 890 C CA . ILE A 1 110 ? 5.954 -1.605 -3.240 1.00 92.38 110 ILE A CA 1
ATOM 891 C C . ILE A 1 110 ? 5.931 -1.871 -4.735 1.00 92.38 110 ILE A C 1
ATOM 893 O O . ILE A 1 110 ? 5.064 -2.601 -5.225 1.00 92.38 110 ILE A O 1
ATOM 897 N N . ALA A 1 111 ? 6.902 -1.320 -5.448 1.00 91.12 111 ALA A N 1
ATOM 898 C CA . ALA A 1 111 ? 7.076 -1.563 -6.863 1.00 91.12 111 ALA A CA 1
ATOM 899 C C . ALA A 1 111 ? 8.561 -1.616 -7.241 1.00 91.12 111 ALA A C 1
ATOM 901 O O . ALA A 1 111 ? 9.377 -0.824 -6.761 1.00 91.12 111 ALA A O 1
ATOM 902 N N . PHE A 1 112 ? 8.915 -2.553 -8.120 1.00 89.62 112 PHE A N 1
ATOM 903 C CA . PHE A 1 112 ? 10.265 -2.678 -8.668 1.00 89.62 112 PHE A CA 1
ATOM 904 C C . PHE A 1 112 ? 10.226 -3.024 -10.161 1.00 89.62 112 PHE A C 1
ATOM 906 O O . PHE A 1 112 ? 9.322 -3.742 -10.598 1.00 89.62 112 PHE A O 1
ATOM 913 N N . PRO A 1 113 ? 11.205 -2.556 -10.963 1.00 90.69 113 PRO A N 1
ATOM 914 C CA . PRO A 1 113 ? 11.193 -2.772 -12.405 1.00 90.69 113 PRO A CA 1
ATOM 915 C C . PRO A 1 113 ? 11.197 -4.252 -12.750 1.00 90.69 113 PRO A C 1
ATOM 917 O O . PRO A 1 113 ? 12.061 -5.002 -12.285 1.00 90.69 113 PRO A O 1
ATOM 920 N N . ARG A 1 114 ? 10.302 -4.667 -13.647 1.00 88.56 114 ARG A N 1
ATOM 921 C CA . ARG A 1 114 ? 10.287 -6.032 -14.188 1.00 88.56 114 ARG A CA 1
ATOM 922 C C . ARG A 1 114 ? 11.622 -6.392 -14.843 1.00 88.56 114 ARG A C 1
ATOM 924 O O . ARG A 1 114 ? 12.100 -7.513 -14.705 1.00 88.56 114 ARG A O 1
ATOM 931 N N . SER A 1 115 ? 12.268 -5.405 -15.465 1.00 86.50 115 SER A N 1
ATOM 932 C CA . SER A 1 115 ? 13.600 -5.513 -16.069 1.00 86.50 115 SER A CA 1
ATOM 933 C C . SER A 1 115 ? 14.743 -5.734 -15.069 1.00 86.50 115 SER A C 1
ATOM 935 O O . SER A 1 115 ? 15.832 -6.137 -15.478 1.00 86.50 115 SER A O 1
ATOM 937 N N . SER A 1 116 ? 14.529 -5.486 -13.769 1.00 82.94 116 SER A N 1
ATOM 938 C CA . SER A 1 116 ? 15.549 -5.721 -12.736 1.00 82.94 116 SER A CA 1
ATOM 939 C C . SER A 1 116 ? 15.701 -7.202 -12.373 1.00 82.94 116 SER A C 1
ATOM 941 O O . SER A 1 116 ? 16.740 -7.600 -11.839 1.00 82.94 116 SER A O 1
ATOM 943 N N . ILE A 1 117 ? 14.710 -8.034 -12.712 1.00 77.50 117 ILE A N 1
ATOM 944 C CA . ILE A 1 117 ? 14.729 -9.470 -12.442 1.00 77.50 117 ILE A CA 1
ATOM 945 C C . ILE A 1 117 ? 15.605 -10.175 -13.478 1.00 77.50 117 ILE A C 1
ATOM 947 O O . ILE A 1 117 ? 15.284 -10.241 -14.663 1.00 77.50 117 ILE A O 1
ATOM 951 N N . LYS A 1 118 ? 16.742 -10.707 -13.019 1.00 68.31 118 LYS A N 1
ATOM 952 C CA . LYS A 1 118 ? 17.693 -11.457 -13.845 1.00 68.31 118 LYS A CA 1
ATOM 953 C C . LYS A 1 118 ? 17.566 -12.958 -13.583 1.00 68.31 118 LYS A C 1
ATOM 955 O O . LYS A 1 118 ? 17.628 -13.403 -12.440 1.00 68.31 118 LYS A O 1
ATOM 960 N N . GLY A 1 119 ? 17.486 -13.743 -14.656 1.00 65.38 119 GLY A N 1
ATOM 961 C CA . GLY A 1 119 ? 17.448 -15.207 -14.592 1.00 65.38 119 GLY A CA 1
ATOM 962 C C . GLY A 1 119 ? 16.085 -15.782 -14.192 1.00 65.38 119 GLY A C 1
ATOM 963 O O . GLY A 1 119 ? 15.104 -15.062 -14.050 1.00 65.38 119 GLY A O 1
ATOM 964 N N . ASN A 1 120 ? 16.034 -17.104 -14.011 1.00 60.44 120 ASN A N 1
ATOM 965 C CA . ASN A 1 120 ? 14.795 -17.862 -13.773 1.00 60.44 120 ASN A CA 1
ATOM 966 C C . ASN A 1 120 ? 14.613 -18.276 -12.299 1.00 60.44 120 ASN A C 1
ATOM 968 O O . ASN A 1 120 ? 13.979 -19.290 -12.020 1.00 60.44 120 ASN A O 1
ATOM 972 N N . TYR A 1 121 ? 15.196 -17.537 -11.348 1.00 63.84 121 TYR A N 1
ATOM 973 C CA . TYR A 1 121 ? 15.199 -17.932 -9.931 1.00 63.84 121 TYR A CA 1
ATOM 974 C C . TYR A 1 121 ? 13.818 -17.848 -9.272 1.00 63.84 121 TYR A C 1
ATOM 976 O O . TYR A 1 121 ? 13.503 -18.659 -8.405 1.00 63.84 121 TYR A O 1
ATOM 984 N N . TYR A 1 122 ? 12.982 -16.894 -9.690 1.00 71.00 122 TYR A N 1
ATOM 985 C CA . TYR A 1 122 ? 11.629 -16.728 -9.171 1.00 71.00 122 TYR A CA 1
ATOM 986 C C . TYR A 1 122 ? 10.699 -16.187 -10.257 1.00 71.00 122 TYR A C 1
ATOM 988 O O . TYR A 1 122 ? 11.002 -15.193 -10.914 1.00 71.00 122 TYR A O 1
ATOM 996 N N . SER A 1 123 ? 9.564 -16.852 -10.464 1.00 80.19 123 SER A N 1
ATOM 997 C CA . SER A 1 123 ? 8.592 -16.482 -11.499 1.00 80.19 123 SER A CA 1
ATOM 998 C C . SER A 1 123 ? 7.488 -15.604 -10.911 1.00 80.19 123 SER A C 1
ATOM 1000 O O . SER A 1 123 ? 6.403 -16.105 -10.618 1.00 80.19 123 SER A O 1
ATOM 1002 N N . PHE A 1 124 ? 7.758 -14.305 -10.740 1.00 84.00 124 PHE A N 1
ATOM 1003 C CA . PHE A 1 124 ? 6.792 -13.329 -10.205 1.00 84.00 124 PHE A CA 1
ATOM 1004 C C . PHE A 1 124 ? 5.456 -13.347 -10.965 1.00 84.00 124 PHE A C 1
ATOM 1006 O O . PHE A 1 124 ? 4.406 -13.352 -10.334 1.00 84.00 124 PHE A O 1
ATOM 1013 N N . ASP A 1 125 ? 5.490 -13.515 -12.291 1.00 84.12 125 ASP A N 1
ATOM 1014 C CA . ASP A 1 125 ? 4.303 -13.623 -13.160 1.00 84.12 125 ASP A CA 1
ATOM 1015 C C . ASP A 1 125 ? 3.335 -14.764 -12.786 1.00 84.12 125 ASP A C 1
ATOM 1017 O O . ASP A 1 125 ? 2.161 -14.746 -13.147 1.00 84.12 125 ASP A O 1
ATOM 1021 N N . THR A 1 126 ? 3.817 -15.793 -12.082 1.00 85.38 126 THR A N 1
ATOM 1022 C CA . THR A 1 126 ? 2.986 -16.938 -11.663 1.00 85.38 126 THR A CA 1
ATOM 1023 C C . THR A 1 126 ? 2.338 -16.738 -10.295 1.00 85.38 126 THR A C 1
ATOM 1025 O O . THR A 1 126 ? 1.498 -17.537 -9.878 1.00 85.38 126 THR A O 1
ATOM 1028 N N . GLN A 1 127 ? 2.739 -15.692 -9.576 1.00 87.19 127 GLN A N 1
ATOM 1029 C CA . GLN A 1 127 ? 2.356 -15.449 -8.196 1.00 87.19 127 GLN A CA 1
ATOM 1030 C C . GLN A 1 127 ? 1.266 -14.389 -8.159 1.00 87.19 127 GLN A C 1
ATOM 1032 O O . GLN A 1 127 ? 1.515 -13.220 -8.420 1.00 87.19 127 GLN A O 1
ATOM 1037 N N . LYS A 1 128 ? 0.057 -14.791 -7.769 1.00 90.06 128 LYS A N 1
ATOM 1038 C CA . LYS A 1 128 ? -1.127 -13.917 -7.767 1.00 90.06 128 LYS A CA 1
ATOM 1039 C C . LYS A 1 128 ? -1.002 -12.659 -6.898 1.00 90.06 128 LYS A C 1
ATOM 1041 O O . LYS A 1 128 ? -1.772 -11.727 -7.088 1.00 90.06 128 LYS A O 1
ATOM 1046 N N . MET A 1 129 ? -0.078 -12.643 -5.937 1.00 90.31 129 MET A N 1
ATOM 1047 C CA . MET A 1 129 ? 0.175 -11.469 -5.097 1.00 90.31 129 MET A CA 1
ATOM 1048 C C . MET A 1 129 ? 0.959 -10.368 -5.819 1.00 90.31 129 MET A C 1
ATOM 1050 O O . MET A 1 129 ? 0.910 -9.218 -5.392 1.00 90.31 129 MET A O 1
ATOM 1054 N N . PHE A 1 130 ? 1.672 -10.708 -6.896 1.00 91.56 130 PHE A N 1
ATOM 1055 C CA . PHE A 1 130 ? 2.373 -9.732 -7.717 1.00 91.56 130 PHE A CA 1
ATOM 1056 C C . PHE A 1 130 ? 1.500 -9.328 -8.901 1.00 91.56 130 PHE A C 1
ATOM 1058 O O . PHE A 1 130 ? 1.056 -10.176 -9.675 1.00 91.56 130 PHE A O 1
ATOM 1065 N N . ASN A 1 131 ? 1.278 -8.026 -9.050 1.00 92.56 131 ASN A N 1
ATOM 1066 C CA . ASN A 1 131 ? 0.634 -7.456 -10.229 1.00 92.56 131 ASN A CA 1
ATOM 1067 C C . ASN A 1 131 ? 1.680 -6.762 -11.101 1.00 92.56 131 ASN A C 1
ATOM 1069 O O . ASN A 1 131 ? 2.784 -6.467 -10.645 1.00 92.56 131 ASN A O 1
ATOM 1073 N N . VAL A 1 132 ? 1.339 -6.527 -12.365 1.00 91.69 132 VAL A N 1
ATOM 1074 C CA . VAL A 1 132 ? 2.163 -5.731 -13.278 1.00 91.69 132 VAL A CA 1
ATOM 1075 C C . VAL A 1 132 ? 1.446 -4.412 -13.514 1.00 91.69 132 VAL A C 1
ATOM 1077 O O . VAL A 1 132 ? 0.292 -4.411 -13.935 1.00 91.69 132 VAL A O 1
ATOM 1080 N N . GLU A 1 133 ? 2.125 -3.305 -13.230 1.00 89.81 133 GLU A N 1
ATOM 1081 C CA . GLU A 1 133 ? 1.611 -1.946 -13.418 1.00 89.81 133 GLU A CA 1
ATOM 1082 C C . GLU A 1 133 ? 2.624 -1.107 -14.199 1.00 89.81 133 GLU A C 1
ATOM 1084 O O . GLU A 1 133 ? 3.835 -1.314 -14.098 1.00 89.81 133 GLU A O 1
ATOM 1089 N N . MET A 1 134 ? 2.130 -0.142 -14.972 1.00 89.25 134 MET A N 1
ATOM 1090 C CA . MET A 1 134 ? 2.962 0.886 -15.591 1.00 89.25 134 MET A CA 1
ATOM 1091 C C . MET A 1 134 ? 3.070 2.070 -14.634 1.00 89.25 134 MET A C 1
ATOM 1093 O O . MET A 1 134 ? 2.076 2.743 -14.392 1.00 89.25 134 MET A O 1
ATOM 1097 N N . ILE A 1 135 ? 4.270 2.337 -14.118 1.00 88.38 135 ILE A N 1
ATOM 1098 C CA . ILE A 1 135 ? 4.538 3.482 -13.237 1.00 88.38 135 ILE A CA 1
ATOM 1099 C C . ILE A 1 135 ? 5.637 4.320 -13.887 1.00 88.38 135 ILE A C 1
ATOM 1101 O O . ILE A 1 135 ? 6.730 3.819 -14.155 1.00 88.38 135 ILE A O 1
ATOM 1105 N N . ASN A 1 136 ? 5.350 5.590 -14.192 1.00 86.69 136 ASN A N 1
ATOM 1106 C CA . ASN A 1 136 ? 6.264 6.484 -14.921 1.00 86.69 136 ASN A CA 1
ATOM 1107 C C . ASN A 1 136 ? 6.812 5.883 -16.235 1.00 86.69 136 ASN A C 1
ATOM 1109 O O . ASN A 1 136 ? 7.970 6.086 -16.602 1.00 86.69 136 ASN A O 1
ATOM 1113 N N . GLY A 1 137 ? 5.976 5.136 -16.963 1.00 87.69 137 GLY A N 1
ATOM 1114 C CA . GLY A 1 137 ? 6.367 4.515 -18.232 1.00 87.69 137 GLY A CA 1
ATOM 1115 C C . GLY A 1 137 ? 7.239 3.261 -18.089 1.00 87.69 137 GLY A C 1
ATOM 1116 O O . GLY A 1 137 ? 7.760 2.775 -19.092 1.00 87.69 137 GLY A O 1
ATOM 1117 N N . ILE A 1 138 ? 7.402 2.733 -16.874 1.00 90.25 138 ILE A N 1
ATOM 1118 C CA . ILE A 1 138 ? 8.172 1.521 -16.589 1.00 90.25 138 ILE A CA 1
ATOM 1119 C C . ILE A 1 138 ? 7.208 0.419 -16.145 1.00 90.25 138 ILE A C 1
ATOM 1121 O O . ILE A 1 138 ? 6.395 0.637 -15.250 1.00 90.25 138 ILE A O 1
ATOM 1125 N N . GLU A 1 139 ? 7.323 -0.771 -16.741 1.00 92.25 139 GLU A N 1
ATOM 1126 C CA . GLU A 1 139 ? 6.634 -1.967 -16.245 1.00 92.25 139 GLU A CA 1
ATOM 1127 C C . GLU A 1 139 ? 7.252 -2.401 -14.912 1.00 92.25 139 GLU A C 1
ATOM 1129 O O . GLU A 1 139 ? 8.416 -2.824 -14.843 1.00 92.25 139 GLU A O 1
ATOM 1134 N N . MET A 1 140 ? 6.458 -2.316 -13.853 1.00 90.94 140 MET A N 1
ATOM 1135 C CA . MET A 1 140 ? 6.840 -2.671 -12.496 1.00 90.94 140 MET A CA 1
ATOM 1136 C C . MET A 1 140 ? 6.071 -3.905 -12.043 1.00 90.94 140 MET A C 1
ATOM 1138 O O . MET A 1 140 ? 4.871 -4.020 -12.288 1.00 90.94 140 MET A O 1
ATOM 1142 N N . TYR A 1 141 ? 6.742 -4.795 -11.316 1.00 91.75 141 TYR A N 1
ATOM 1143 C CA . TYR A 1 141 ? 6.031 -5.703 -10.425 1.00 91.75 141 TYR A CA 1
ATOM 1144 C C . TYR A 1 141 ? 5.618 -4.936 -9.179 1.00 91.75 141 TYR A C 1
ATOM 1146 O O . TYR A 1 141 ? 6.452 -4.249 -8.585 1.00 91.75 141 TYR A O 1
ATOM 1154 N N . THR A 1 142 ? 4.364 -5.087 -8.768 1.00 93.12 142 THR A N 1
ATOM 1155 C CA . THR A 1 142 ? 3.813 -4.460 -7.569 1.00 93.12 142 THR A CA 1
ATOM 1156 C C . THR A 1 142 ? 3.321 -5.502 -6.580 1.00 93.12 142 THR A C 1
ATOM 1158 O O . THR A 1 142 ? 2.829 -6.564 -6.961 1.00 93.12 142 THR A O 1
ATOM 1161 N N . LEU A 1 143 ? 3.460 -5.196 -5.294 1.00 93.75 143 LEU A N 1
ATOM 1162 C CA . LEU A 1 143 ? 2.887 -5.974 -4.201 1.00 93.75 143 LEU A CA 1
ATOM 1163 C C . LEU A 1 143 ? 2.221 -5.003 -3.230 1.00 93.75 143 LEU A C 1
ATOM 1165 O O . LEU A 1 143 ? 2.844 -4.037 -2.784 1.00 93.75 143 LEU A O 1
ATOM 1169 N N . THR A 1 144 ? 0.951 -5.260 -2.929 1.00 95.38 144 THR A N 1
ATOM 1170 C CA . THR A 1 144 ? 0.078 -4.307 -2.240 1.00 95.38 144 THR A CA 1
ATOM 1171 C C . THR A 1 144 ? -0.515 -4.918 -0.977 1.00 95.38 144 THR A C 1
ATOM 1173 O O . THR A 1 144 ? -1.031 -6.040 -0.992 1.00 95.38 144 THR A O 1
ATOM 1176 N N . ALA A 1 145 ? -0.484 -4.148 0.109 1.00 96.06 145 ALA A N 1
ATOM 1177 C CA . ALA A 1 145 ? -1.166 -4.459 1.354 1.00 96.06 145 ALA A CA 1
ATOM 1178 C C . ALA A 1 145 ? -2.092 -3.305 1.756 1.00 96.06 145 ALA A C 1
ATOM 1180 O O . ALA A 1 145 ? -1.676 -2.147 1.782 1.00 96.06 145 ALA A O 1
ATOM 1181 N N . TYR A 1 146 ? -3.331 -3.621 2.121 1.00 97.06 146 TYR A N 1
ATOM 1182 C CA . TYR A 1 146 ? -4.306 -2.660 2.632 1.00 97.06 146 TYR A CA 1
ATOM 1183 C C . TYR A 1 146 ? -4.467 -2.808 4.145 1.00 97.06 146 TYR A C 1
ATOM 1185 O O . TYR A 1 146 ? -4.439 -3.914 4.684 1.00 97.06 146 TYR A O 1
ATOM 1193 N N . PHE A 1 147 ? -4.635 -1.683 4.832 1.00 95.75 147 PHE A N 1
ATOM 1194 C CA . PHE A 1 147 ? -4.824 -1.592 6.284 1.00 95.75 147 PHE A CA 1
ATOM 1195 C C . PHE A 1 147 ? -6.306 -1.508 6.678 1.00 95.75 147 PHE A C 1
ATOM 1197 O O . PHE A 1 147 ? -6.655 -1.475 7.857 1.00 95.75 147 PHE A O 1
ATOM 1204 N N . ILE A 1 148 ? -7.189 -1.428 5.688 1.00 95.62 148 ILE A N 1
ATOM 1205 C CA . ILE A 1 148 ? -8.642 -1.439 5.839 1.00 95.62 148 ILE A CA 1
ATOM 1206 C C . ILE A 1 148 ? -9.246 -2.283 4.721 1.00 95.62 148 ILE A C 1
ATOM 1208 O O . ILE A 1 148 ? -8.576 -2.558 3.725 1.00 95.62 148 ILE A O 1
ATOM 1212 N N . ASP A 1 149 ? -10.512 -2.665 4.880 1.00 96.69 149 ASP A N 1
ATOM 1213 C CA . ASP A 1 149 ? -11.244 -3.404 3.853 1.00 96.69 149 ASP A CA 1
ATOM 1214 C C . ASP A 1 149 ? -11.221 -2.630 2.511 1.00 96.69 149 ASP A C 1
ATOM 1216 O O . ASP A 1 149 ? -11.693 -1.483 2.454 1.00 96.69 149 ASP A O 1
ATOM 1220 N N . PRO A 1 150 ? -10.703 -3.242 1.426 1.00 97.56 150 PRO A N 1
ATOM 1221 C CA . PRO A 1 150 ? -10.663 -2.654 0.090 1.00 97.56 150 PRO A CA 1
ATOM 1222 C C . PRO A 1 150 ? -11.998 -2.055 -0.392 1.00 97.56 150 PRO A C 1
ATOM 1224 O O . PRO A 1 150 ? -12.016 -1.032 -1.077 1.00 97.56 150 PRO A O 1
ATOM 1227 N N . THR A 1 151 ? -13.140 -2.631 -0.008 1.00 97.38 151 THR A N 1
ATOM 1228 C CA . THR A 1 151 ? -14.475 -2.138 -0.397 1.00 97.38 151 THR A CA 1
ATOM 1229 C C . THR A 1 151 ? -14.763 -0.713 0.081 1.00 97.38 151 THR A C 1
ATOM 1231 O O . THR A 1 151 ? -15.575 -0.011 -0.530 1.00 97.38 151 THR A O 1
ATOM 1234 N N . LEU A 1 152 ? -14.097 -0.263 1.149 1.00 97.44 152 LEU A N 1
ATOM 1235 C CA . LEU A 1 152 ? -14.330 1.031 1.787 1.00 97.44 152 LEU A CA 1
ATOM 1236 C C . LEU A 1 152 ? -13.474 2.151 1.189 1.00 97.44 152 LEU A C 1
ATOM 1238 O O . LEU A 1 152 ? -13.907 3.304 1.199 1.00 97.44 152 LEU A O 1
ATOM 1242 N N . ILE A 1 153 ? -12.295 1.823 0.647 1.00 98.06 153 ILE A N 1
ATOM 1243 C CA . ILE A 1 153 ? -11.228 2.778 0.293 1.00 98.06 153 ILE A CA 1
ATOM 1244 C C . ILE A 1 153 ? -11.736 3.891 -0.632 1.00 98.06 153 ILE A C 1
ATOM 1246 O O . ILE A 1 153 ? -11.529 5.072 -0.364 1.00 98.06 153 ILE A O 1
ATOM 1250 N N . CYS A 1 154 ? -12.454 3.531 -1.696 1.00 96.88 154 CYS A N 1
ATOM 1251 C CA . CYS A 1 154 ? -12.933 4.492 -2.695 1.00 96.88 154 CYS A CA 1
ATOM 1252 C C . CYS A 1 154 ? -14.424 4.824 -2.595 1.00 96.88 154 CYS A C 1
ATOM 1254 O O . CYS A 1 154 ? -14.921 5.652 -3.361 1.00 96.88 154 CYS A O 1
ATOM 1256 N N . THR A 1 155 ? -15.154 4.210 -1.662 1.00 96.38 155 THR A N 1
ATOM 1257 C CA . THR A 1 155 ? -16.609 4.374 -1.530 1.00 96.38 155 THR A CA 1
ATOM 1258 C C . THR A 1 155 ? -16.962 5.349 -0.414 1.00 96.38 155 THR A C 1
ATOM 1260 O O . THR A 1 155 ? -17.518 6.419 -0.682 1.00 96.38 155 THR A O 1
ATOM 1263 N N . VAL A 1 156 ? -16.575 5.030 0.821 1.00 96.69 156 VAL A N 1
ATOM 1264 C CA . VAL A 1 156 ? -16.860 5.825 2.025 1.00 96.69 156 VAL A CA 1
ATOM 1265 C C . VAL A 1 156 ? -15.580 6.419 2.615 1.00 96.69 156 VAL A C 1
ATOM 1267 O O . VAL A 1 156 ? -15.570 7.603 2.947 1.00 96.69 156 VAL A O 1
ATOM 1270 N N . GLY A 1 157 ? -14.489 5.650 2.645 1.00 96.50 157 GLY A N 1
ATOM 1271 C CA . GLY A 1 157 ? -13.242 6.012 3.320 1.00 96.50 157 GLY A CA 1
ATOM 1272 C C . GLY A 1 157 ? -13.403 6.112 4.839 1.00 96.50 157 GLY A C 1
ATOM 1273 O O . GLY A 1 157 ? -14.439 5.742 5.398 1.00 96.50 157 GLY A O 1
ATOM 1274 N N . ARG A 1 158 ? -12.369 6.617 5.512 1.00 96.88 158 ARG A N 1
ATOM 1275 C CA . ARG A 1 158 ? -12.348 6.852 6.957 1.00 96.88 158 ARG A CA 1
ATOM 1276 C C . ARG A 1 158 ? -12.338 8.334 7.292 1.00 96.88 158 ARG A C 1
ATOM 1278 O O . ARG A 1 158 ? -11.815 9.175 6.574 1.00 96.88 158 ARG A O 1
ATOM 1285 N N . THR A 1 159 ? -12.900 8.663 8.440 1.00 96.94 159 THR A N 1
ATOM 1286 C CA . THR A 1 159 ? -12.819 9.999 9.035 1.00 96.94 159 THR A CA 1
ATOM 1287 C C . THR A 1 159 ? -11.567 10.137 9.905 1.00 96.94 159 THR A C 1
ATOM 1289 O O . THR A 1 159 ? -10.996 9.144 10.355 1.00 96.94 159 THR A O 1
ATOM 1292 N N . LEU A 1 160 ? -11.171 11.376 10.218 1.00 95.81 160 LEU A N 1
ATOM 1293 C CA . LEU A 1 160 ? -10.102 11.635 11.194 1.00 95.81 160 LEU A CA 1
ATOM 1294 C C . LEU A 1 160 ? -10.421 11.036 12.570 1.00 95.81 160 LEU A C 1
ATOM 1296 O O . LEU A 1 160 ? -9.545 10.460 13.201 1.00 95.81 160 LEU A O 1
ATOM 1300 N N . SER A 1 161 ? -11.686 11.088 12.996 1.00 95.00 161 SER A N 1
ATOM 1301 C CA . SER A 1 161 ? -12.103 10.475 14.258 1.00 95.00 161 SER A CA 1
ATOM 1302 C C . SER A 1 161 ? -11.914 8.953 14.243 1.00 95.00 161 SER A C 1
ATOM 1304 O O . SER A 1 161 ? -11.434 8.389 15.222 1.00 95.00 161 SER A O 1
ATOM 1306 N N . GLN A 1 162 ? -12.204 8.281 13.123 1.00 94.12 162 GLN A N 1
ATOM 1307 C CA . GLN A 1 162 ? -11.904 6.851 12.974 1.00 94.12 162 GLN A CA 1
ATOM 1308 C C . GLN A 1 162 ? -10.397 6.583 13.008 1.00 94.12 162 GLN A C 1
ATOM 1310 O O . GLN A 1 162 ? -9.974 5.675 13.713 1.00 94.12 162 GLN A O 1
ATOM 1315 N N . LEU A 1 163 ? -9.573 7.397 12.337 1.00 93.19 163 LEU A N 1
ATOM 1316 C CA . LEU A 1 163 ? -8.110 7.294 12.438 1.00 93.19 163 LEU A CA 1
ATOM 1317 C C . LEU A 1 163 ? -7.622 7.423 13.894 1.00 93.19 163 LEU A C 1
ATOM 1319 O O . LEU A 1 163 ? -6.730 6.685 14.301 1.00 93.19 163 LEU A O 1
ATOM 1323 N N . GLU A 1 164 ? -8.199 8.330 14.683 1.00 90.56 164 GLU A N 1
ATOM 1324 C CA . GLU A 1 164 ? -7.846 8.524 16.097 1.00 90.56 164 GLU A CA 1
ATOM 1325 C C . GLU A 1 164 ? -8.250 7.338 16.988 1.00 90.56 164 GLU A C 1
ATOM 1327 O O . GLU A 1 164 ? -7.514 7.002 17.911 1.00 90.56 164 GLU A O 1
ATOM 1332 N N . HIS A 1 165 ? -9.391 6.693 16.717 1.00 88.19 165 HIS A N 1
ATOM 1333 C CA . HIS A 1 165 ? -9.936 5.612 17.557 1.00 88.19 165 HIS A CA 1
ATOM 1334 C C . HIS A 1 165 ? -9.521 4.197 17.120 1.00 88.19 165 HIS A C 1
ATOM 1336 O O . HIS A 1 165 ? -9.566 3.253 17.920 1.00 88.19 165 HIS A O 1
ATOM 1342 N N . GLU A 1 166 ? -9.209 4.014 15.840 1.00 87.75 166 GLU A N 1
ATOM 1343 C CA . GLU A 1 166 ? -8.872 2.724 15.224 1.00 87.75 166 GLU A CA 1
ATOM 1344 C C . GLU A 1 166 ? -7.383 2.639 14.863 1.00 87.75 166 GLU A C 1
ATOM 1346 O O . GLU A 1 166 ? -6.843 1.546 14.710 1.00 87.75 166 GLU A O 1
ATOM 1351 N N . GLY A 1 167 ? -6.695 3.778 14.765 1.00 89.44 167 GLY A N 1
ATOM 1352 C CA . GLY A 1 167 ? -5.307 3.851 14.334 1.00 89.44 167 GLY A CA 1
ATOM 1353 C C . GLY A 1 167 ? -5.151 3.711 12.816 1.00 89.44 167 GLY A C 1
ATOM 1354 O O . GLY A 1 167 ? -6.058 3.964 12.022 1.00 89.44 167 GLY A O 1
ATOM 1355 N N . THR A 1 168 ? -3.957 3.313 12.390 1.00 90.25 168 THR A N 1
ATOM 1356 C CA . THR A 1 168 ? -3.527 3.159 10.996 1.00 90.25 168 THR A CA 1
ATOM 1357 C C . THR A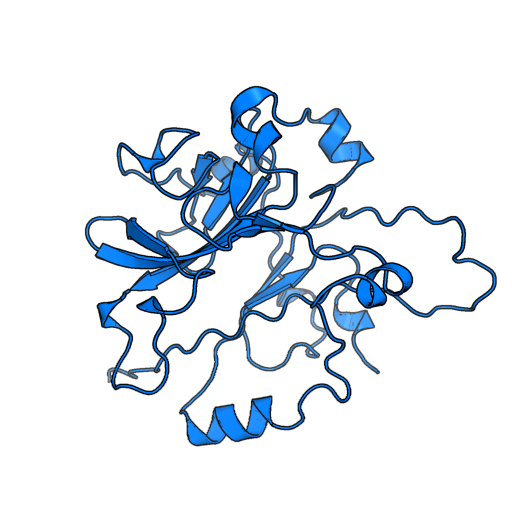 1 168 ? -4.421 2.209 10.204 1.00 90.25 168 THR A C 1
ATOM 1359 O O . THR A 1 168 ? -4.589 2.423 9.007 1.00 90.25 168 THR A O 1
ATOM 1362 N N . GLY A 1 169 ? -5.050 1.221 10.839 1.00 90.50 169 GLY A N 1
ATOM 1363 C CA . GLY A 1 169 ? -5.897 0.256 10.152 1.00 90.50 169 GLY A CA 1
ATOM 1364 C C . GLY A 1 169 ? -6.769 -0.567 11.085 1.00 90.50 169 GLY A C 1
ATOM 1365 O O . GLY A 1 169 ? -6.546 -0.601 12.292 1.00 90.50 169 GLY A O 1
ATOM 1366 N N . THR A 1 170 ? -7.753 -1.236 10.497 1.00 90.19 170 THR A N 1
ATOM 1367 C CA . THR A 1 170 ? -8.686 -2.148 11.173 1.00 90.19 170 THR A CA 1
ATOM 1368 C C . THR A 1 170 ? -8.445 -3.615 10.815 1.00 90.19 170 THR A C 1
ATOM 1370 O O . THR A 1 170 ? -9.020 -4.493 11.453 1.00 90.19 170 THR A O 1
ATOM 1373 N N . GLY A 1 171 ? -7.578 -3.887 9.835 1.00 90.19 171 GLY A N 1
ATOM 1374 C CA . GLY A 1 171 ? -7.176 -5.225 9.404 1.00 90.19 171 GLY A CA 1
ATOM 1375 C C . GLY A 1 171 ? -5.978 -5.162 8.456 1.00 90.19 171 GLY A C 1
ATOM 1376 O O . GLY A 1 171 ? -5.558 -4.079 8.063 1.00 90.19 171 GLY A O 1
ATOM 1377 N N . LEU A 1 172 ? -5.391 -6.306 8.100 1.00 90.88 172 LEU A N 1
ATOM 1378 C CA . LEU A 1 172 ? -4.309 -6.370 7.112 1.00 90.88 172 LEU A CA 1
ATOM 1379 C C . LEU A 1 172 ? -4.741 -7.285 5.975 1.00 90.88 172 LEU A C 1
ATOM 1381 O O . LEU A 1 172 ? -4.988 -8.469 6.192 1.00 90.88 172 LEU A O 1
ATOM 1385 N N . PHE A 1 173 ? -4.809 -6.740 4.769 1.00 93.62 173 PHE A N 1
ATOM 1386 C CA . PHE A 1 173 ? -5.275 -7.442 3.582 1.00 93.62 173 PHE A CA 1
ATOM 1387 C C . PHE A 1 173 ? -4.156 -7.460 2.551 1.00 93.62 173 PHE A C 1
ATOM 1389 O O . PHE A 1 173 ? -3.720 -6.403 2.103 1.00 93.62 173 PHE A O 1
ATOM 1396 N N . LEU A 1 174 ? -3.691 -8.643 2.160 1.00 94.44 174 LEU A N 1
ATOM 1397 C CA . LEU A 1 174 ? -2.763 -8.764 1.040 1.00 94.44 174 LEU A CA 1
ATOM 1398 C C . LEU A 1 174 ? -3.550 -8.922 -0.247 1.00 94.44 174 LEU A C 1
ATOM 1400 O O . LEU A 1 174 ? -4.395 -9.813 -0.358 1.00 94.44 174 LEU A O 1
ATOM 1404 N N . GLN A 1 175 ? -3.246 -8.087 -1.230 1.00 94.69 175 GLN A N 1
ATOM 1405 C CA . GLN A 1 175 ? -3.818 -8.241 -2.552 1.00 94.69 175 GLN A CA 1
ATOM 1406 C C . GLN A 1 175 ? -3.302 -9.538 -3.190 1.00 94.69 175 GLN A C 1
ATOM 1408 O O . GLN A 1 175 ? -2.096 -9.740 -3.294 1.00 94.69 175 GLN A O 1
ATOM 1413 N N . ASN A 1 176 ? -4.206 -10.425 -3.614 1.00 94.25 176 ASN A N 1
ATOM 1414 C CA . ASN A 1 176 ? -3.865 -11.724 -4.204 1.00 94.25 176 ASN A CA 1
ATOM 1415 C C . ASN A 1 176 ? -4.610 -11.963 -5.532 1.00 94.25 176 ASN A C 1
ATOM 1417 O O . ASN A 1 176 ? -5.195 -13.021 -5.786 1.00 94.25 176 ASN A O 1
ATOM 1421 N N . GLY A 1 177 ? -4.575 -10.939 -6.378 1.00 93.31 177 GLY A N 1
ATOM 1422 C CA . GLY A 1 177 ? -5.130 -10.900 -7.723 1.00 93.31 177 GLY A CA 1
ATOM 1423 C C . GLY A 1 177 ? -5.223 -9.461 -8.224 1.00 93.31 177 GLY A C 1
ATOM 1424 O O . GLY A 1 177 ? -4.783 -8.524 -7.552 1.00 93.31 177 GLY A O 1
ATOM 1425 N N . THR A 1 178 ? -5.830 -9.283 -9.394 1.00 92.88 178 THR A N 1
ATOM 1426 C CA . THR A 1 178 ? -5.982 -7.964 -10.020 1.00 92.88 178 THR A CA 1
ATOM 1427 C C . THR A 1 178 ? -7.191 -7.194 -9.495 1.00 92.88 178 THR A C 1
ATOM 1429 O O . THR A 1 178 ? -7.306 -6.008 -9.773 1.00 92.88 178 THR A O 1
ATOM 1432 N N . ASN A 1 179 ? -8.112 -7.827 -8.755 1.00 94.56 179 ASN A N 1
ATOM 1433 C CA . ASN A 1 179 ? -9.259 -7.148 -8.158 1.00 94.56 179 ASN A CA 1
ATOM 1434 C C . ASN A 1 179 ? -9.111 -7.070 -6.627 1.00 94.56 179 ASN A C 1
ATOM 1436 O O . ASN A 1 179 ? -9.476 -8.025 -5.940 1.00 94.56 179 ASN A O 1
ATOM 1440 N N . PRO A 1 180 ? -8.671 -5.932 -6.057 1.00 94.50 180 PRO A N 1
ATOM 1441 C CA . PRO A 1 180 ? -8.476 -5.792 -4.613 1.00 94.50 180 PRO A CA 1
ATOM 1442 C C . PRO A 1 180 ? -9.723 -6.091 -3.774 1.00 94.50 180 PRO A C 1
ATOM 1444 O O . PRO A 1 180 ? -9.605 -6.569 -2.651 1.00 94.50 180 PRO A O 1
ATOM 1447 N N . ILE A 1 181 ? -10.921 -5.840 -4.309 1.00 94.88 181 ILE A N 1
ATOM 1448 C CA . ILE A 1 181 ? -12.189 -6.046 -3.597 1.00 94.88 181 ILE A CA 1
ATOM 1449 C C . ILE A 1 181 ? -12.531 -7.536 -3.470 1.00 94.88 181 ILE A C 1
ATOM 1451 O O . ILE A 1 181 ? -13.135 -7.948 -2.484 1.00 94.88 181 ILE A O 1
ATOM 1455 N N . LYS A 1 182 ? -12.179 -8.348 -4.471 1.00 95.19 182 LYS A N 1
ATOM 1456 C CA . LYS A 1 182 ? -12.545 -9.775 -4.520 1.00 95.19 182 LYS A CA 1
ATOM 1457 C C . LYS A 1 182 ? -11.403 -10.706 -4.141 1.00 95.19 182 LYS A C 1
ATOM 1459 O O . LYS A 1 182 ? -11.653 -11.783 -3.608 1.00 95.19 182 LYS A O 1
ATOM 1464 N N . ASP A 1 183 ? -10.180 -10.291 -4.440 1.00 95.00 183 ASP A N 1
ATOM 1465 C CA . ASP A 1 183 ? -9.011 -11.163 -4.445 1.00 95.00 183 ASP A CA 1
ATOM 1466 C C . ASP A 1 183 ? -8.063 -10.881 -3.276 1.00 95.00 183 ASP A C 1
ATOM 1468 O O . ASP A 1 183 ? -7.018 -11.519 -3.176 1.00 95.00 183 ASP A O 1
ATOM 1472 N N . SER A 1 184 ? -8.386 -9.939 -2.386 1.00 94.19 184 SER A N 1
ATOM 1473 C CA . SER A 1 184 ? -7.574 -9.713 -1.190 1.00 94.19 184 SER A CA 1
ATOM 1474 C C . SER A 1 184 ? -7.793 -10.802 -0.143 1.00 94.19 184 SER A C 1
ATOM 1476 O O . SER A 1 184 ? -8.910 -11.269 0.076 1.00 94.19 184 SER A O 1
ATOM 1478 N N . ILE A 1 185 ? -6.714 -11.189 0.534 1.00 91.94 185 ILE A N 1
ATOM 1479 C CA . ILE A 1 185 ? -6.739 -12.145 1.639 1.00 91.94 185 ILE A CA 1
ATOM 1480 C C . ILE A 1 185 ? -6.459 -11.396 2.935 1.00 91.94 185 ILE A C 1
ATOM 1482 O O . ILE A 1 185 ? -5.397 -10.795 3.096 1.00 91.94 185 ILE A O 1
ATOM 1486 N N . GLU A 1 186 ? -7.402 -11.469 3.868 1.00 90.69 186 GLU A N 1
ATOM 1487 C CA . GLU A 1 186 ? -7.218 -10.957 5.220 1.00 90.69 186 GLU A CA 1
ATOM 1488 C C . GLU A 1 186 ? -6.250 -11.847 6.017 1.00 90.69 186 GLU A C 1
ATOM 1490 O O . GLU A 1 186 ? -6.335 -13.084 6.009 1.00 90.69 186 GLU A O 1
ATOM 1495 N N . ILE A 1 187 ? -5.313 -11.206 6.712 1.00 86.50 187 ILE A N 1
ATOM 1496 C CA . ILE A 1 187 ? -4.431 -11.837 7.687 1.00 86.50 187 ILE A CA 1
ATOM 1497 C C . ILE A 1 187 ? -5.149 -11.834 9.041 1.00 86.50 187 ILE A C 1
ATOM 1499 O O . ILE A 1 187 ? -5.505 -10.760 9.532 1.00 86.50 187 ILE A O 1
ATOM 1503 N N . PRO A 1 188 ? -5.336 -13.005 9.682 1.00 82.94 188 PRO A N 1
ATOM 1504 C CA . PRO A 1 188 ? -5.925 -13.076 11.009 1.00 82.94 188 PRO A CA 1
ATOM 1505 C C . PRO A 1 188 ? -5.163 -12.213 12.011 1.00 82.94 188 PRO A C 1
ATOM 1507 O O . PRO A 1 188 ? -3.958 -12.375 12.199 1.00 82.94 188 PRO A O 1
ATOM 1510 N N . LEU A 1 189 ? -5.889 -11.338 12.703 1.00 77.19 189 LEU A N 1
ATOM 1511 C CA . LEU A 1 189 ? -5.313 -10.498 13.751 1.00 77.19 189 LEU A CA 1
ATOM 1512 C C . LEU A 1 189 ? -4.858 -11.318 14.970 1.00 77.19 189 LEU A C 1
ATOM 1514 O O . LEU A 1 189 ? -3.905 -10.942 15.651 1.00 77.19 189 LEU A O 1
ATOM 1518 N N . TRP A 1 190 ? -5.542 -12.429 15.258 1.00 75.31 190 TRP A N 1
ATOM 1519 C CA . TRP A 1 190 ? -5.284 -13.255 16.434 1.00 75.31 190 TRP A CA 1
ATOM 1520 C C . TRP A 1 190 ? -4.764 -14.637 16.057 1.00 75.31 190 TRP A C 1
ATOM 1522 O O . TRP A 1 190 ? -5.317 -15.318 15.196 1.00 75.31 190 TRP A O 1
ATOM 1532 N N . GLU A 1 191 ? -3.769 -15.108 16.805 1.00 71.19 191 GLU A N 1
ATOM 1533 C CA . GLU A 1 191 ? -3.179 -16.442 16.647 1.00 71.19 191 GLU A CA 1
ATOM 1534 C C . GLU A 1 191 ? -4.216 -17.570 16.720 1.00 71.19 191 GLU A C 1
ATOM 1536 O O . GLU A 1 191 ? -4.193 -18.489 15.904 1.00 71.19 191 GLU A O 1
ATOM 1541 N N . LYS A 1 192 ? -5.195 -17.466 17.627 1.00 78.56 192 LYS A N 1
ATOM 1542 C CA . LYS A 1 192 ? -6.288 -18.447 17.745 1.00 78.56 192 LYS A CA 1
ATOM 1543 C C . LYS A 1 192 ? -7.095 -18.622 16.449 1.00 78.56 192 LYS A C 1
ATOM 1545 O O . LYS A 1 192 ? -7.746 -19.650 16.270 1.00 78.56 192 LYS A O 1
ATOM 1550 N N . ASP A 1 193 ? -7.076 -17.622 15.570 1.00 79.69 193 ASP A N 1
ATOM 1551 C CA . ASP A 1 193 ? -7.824 -17.616 14.318 1.00 79.69 193 ASP A CA 1
ATOM 1552 C C . ASP A 1 193 ? -6.975 -18.113 13.132 1.00 79.69 193 ASP A C 1
ATOM 1554 O O . ASP A 1 193 ? -7.540 -18.499 12.108 1.00 79.69 193 ASP A O 1
ATOM 1558 N N . ILE A 1 194 ? -5.648 -18.241 13.289 1.00 79.81 194 ILE A N 1
ATOM 1559 C CA . ILE A 1 194 ? -4.741 -18.779 12.257 1.00 79.81 194 ILE A CA 1
ATOM 1560 C C . ILE A 1 194 ? -5.097 -20.220 11.893 1.00 79.81 194 ILE A C 1
ATOM 1562 O O . ILE A 1 194 ? -5.133 -20.549 10.708 1.00 79.81 194 ILE A O 1
ATOM 1566 N N . GLY A 1 195 ? -5.449 -21.060 12.874 1.00 77.44 195 GLY A N 1
ATOM 1567 C CA . GLY A 1 195 ? -5.777 -22.478 12.655 1.00 77.44 195 GLY A CA 1
ATOM 1568 C C . GLY A 1 195 ? -6.979 -22.734 11.734 1.00 77.44 195 GLY A C 1
ATOM 1569 O O . GLY A 1 195 ? -7.204 -23.868 11.319 1.00 77.44 195 GLY A O 1
ATOM 1570 N N . LYS A 1 196 ? -7.750 -21.691 11.397 1.00 78.56 196 LYS A N 1
ATOM 1571 C CA . LYS A 1 196 ? -8.877 -21.742 10.451 1.00 78.56 196 LYS A CA 1
ATOM 1572 C C . LYS A 1 196 ? -8.501 -21.264 9.046 1.00 78.56 196 LYS A C 1
ATOM 1574 O O . LYS A 1 196 ? -9.364 -21.177 8.176 1.00 78.56 196 LYS A O 1
ATOM 1579 N N . THR A 1 197 ? -7.237 -20.923 8.822 1.00 80.50 197 THR A N 1
ATOM 1580 C CA . THR A 1 197 ? -6.744 -20.331 7.578 1.00 80.50 197 THR A CA 1
ATOM 1581 C C . THR A 1 197 ? -5.602 -21.149 6.983 1.00 80.50 197 THR A C 1
ATOM 1583 O O . THR A 1 197 ? -5.175 -22.153 7.544 1.00 80.50 197 THR A O 1
ATOM 1586 N N . LYS A 1 198 ? -5.104 -20.722 5.817 1.00 77.19 198 LYS A N 1
ATOM 1587 C CA . LYS A 1 198 ? -3.888 -21.281 5.204 1.00 77.19 198 LYS A CA 1
ATOM 1588 C C . LYS A 1 198 ? -2.605 -20.620 5.717 1.00 77.19 198 LYS A C 1
ATOM 1590 O O . LYS A 1 198 ? -1.522 -20.991 5.272 1.00 77.19 198 LYS A O 1
ATOM 1595 N N . TRP A 1 199 ? -2.723 -19.632 6.604 1.00 74.56 199 TRP A N 1
ATOM 1596 C CA . TRP A 1 199 ? -1.577 -19.000 7.237 1.00 74.56 199 TRP A CA 1
ATOM 1597 C C . TRP A 1 199 ? -0.906 -19.999 8.175 1.00 74.56 199 TRP A C 1
ATOM 1599 O O . TRP A 1 199 ? -1.574 -20.735 8.898 1.00 74.56 199 TRP A O 1
ATOM 1609 N N . THR A 1 200 ? 0.422 -20.033 8.152 1.00 67.12 200 THR A N 1
ATOM 1610 C CA . THR A 1 200 ? 1.218 -20.865 9.053 1.00 67.12 200 THR A CA 1
ATOM 1611 C C . THR A 1 200 ? 2.140 -19.985 9.870 1.00 67.12 200 THR A C 1
ATOM 1613 O O . THR A 1 200 ? 2.640 -18.970 9.382 1.00 67.12 200 THR A O 1
ATOM 1616 N N . PHE A 1 201 ? 2.414 -20.409 11.098 1.00 60.88 201 PHE A N 1
ATOM 1617 C CA . PHE A 1 201 ? 3.543 -19.878 11.839 1.00 60.88 201 PHE A CA 1
ATOM 1618 C C . PHE A 1 201 ? 4.839 -20.302 11.151 1.00 60.88 201 PHE A C 1
ATOM 1620 O O . PHE A 1 201 ? 5.016 -21.471 10.800 1.00 60.88 201 PHE A O 1
ATOM 1627 N N . LEU A 1 202 ? 5.751 -19.353 10.974 1.00 50.06 202 LEU A N 1
ATOM 1628 C CA . LEU A 1 202 ? 7.142 -19.645 10.650 1.00 50.06 202 LEU A CA 1
ATOM 1629 C C . LEU A 1 202 ? 7.864 -19.943 11.969 1.00 50.06 202 LEU A C 1
ATOM 1631 O O . LEU A 1 202 ? 8.393 -19.036 12.607 1.00 50.06 202 LEU A O 1
ATOM 1635 N N . ILE A 1 203 ? 7.819 -21.204 12.411 1.00 50.25 203 ILE A N 1
ATOM 1636 C CA . ILE A 1 203 ? 8.555 -21.678 13.591 1.00 50.25 203 ILE A CA 1
ATOM 1637 C C . ILE A 1 203 ? 9.433 -22.881 13.201 1.00 50.25 203 ILE A C 1
ATOM 1639 O O . ILE A 1 203 ? 8.898 -23.880 12.715 1.00 50.25 203 ILE A O 1
ATOM 1643 N N . PRO A 1 204 ? 10.755 -22.827 13.459 1.00 50.59 204 PRO A N 1
ATOM 1644 C CA . PRO A 1 204 ? 11.501 -21.637 13.877 1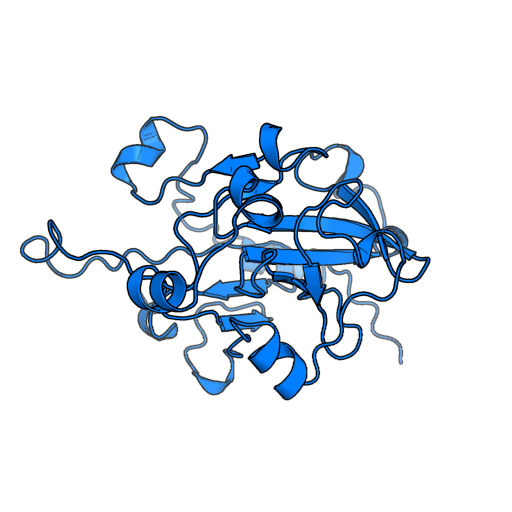.00 50.59 204 PRO A CA 1
ATOM 1645 C C . PRO A 1 204 ? 11.506 -20.576 12.764 1.00 50.59 204 PRO A C 1
ATOM 1647 O O . PRO A 1 204 ? 11.381 -20.914 11.585 1.00 50.59 204 PRO A O 1
ATOM 1650 N N . VAL A 1 205 ? 11.672 -19.298 13.133 1.00 45.66 205 VAL A N 1
ATOM 1651 C CA . VAL A 1 205 ? 12.018 -18.250 12.159 1.00 45.66 205 VAL A CA 1
ATOM 1652 C C . VAL A 1 205 ? 13.209 -18.781 11.356 1.00 45.66 205 VAL A C 1
ATOM 1654 O O . VAL A 1 205 ? 14.191 -19.196 11.980 1.00 45.66 205 VAL A O 1
ATOM 1657 N N . PRO A 1 206 ? 13.135 -18.864 10.015 1.00 40.91 206 PRO A N 1
ATOM 1658 C CA . PRO A 1 206 ? 14.162 -19.541 9.245 1.00 40.91 206 PRO A CA 1
ATOM 1659 C C . PRO A 1 206 ? 15.538 -18.934 9.532 1.00 40.91 206 PRO A C 1
ATOM 1661 O O . PRO A 1 206 ? 15.828 -17.803 9.146 1.00 40.91 206 PRO A O 1
ATOM 1664 N N . THR A 1 207 ? 16.425 -19.713 10.155 1.00 41.91 207 THR A N 1
ATOM 1665 C CA . THR A 1 207 ? 17.839 -19.357 10.386 1.00 41.91 207 THR A CA 1
ATOM 1666 C C . THR A 1 207 ? 18.625 -19.196 9.079 1.00 41.91 207 THR A C 1
ATOM 1668 O O . THR A 1 207 ? 19.821 -18.925 9.096 1.00 41.91 207 THR A O 1
ATOM 1671 N N . CYS A 1 208 ? 17.975 -19.405 7.933 1.00 41.69 208 CYS A N 1
ATOM 1672 C CA . CYS A 1 208 ? 18.541 -19.347 6.596 1.00 41.69 208 CYS A CA 1
ATOM 1673 C C . CYS A 1 208 ? 18.308 -18.024 5.854 1.00 41.69 208 CYS A C 1
ATOM 1675 O O . CYS A 1 208 ? 18.871 -17.883 4.774 1.00 41.69 208 CYS A O 1
ATOM 1677 N N . ILE A 1 209 ? 17.600 -17.030 6.408 1.00 43.44 209 ILE A N 1
ATOM 1678 C CA . ILE A 1 209 ? 17.589 -15.684 5.793 1.00 43.44 209 ILE A CA 1
ATOM 1679 C C . ILE A 1 209 ? 19.024 -15.123 5.650 1.00 43.44 209 ILE A C 1
ATOM 1681 O O . ILE A 1 209 ? 19.363 -14.674 4.555 1.00 43.44 209 ILE A O 1
ATOM 1685 N N . PRO A 1 210 ? 19.923 -15.259 6.651 1.00 43.81 210 PRO A N 1
ATOM 1686 C CA . PRO A 1 210 ? 21.328 -14.863 6.507 1.00 43.81 210 PRO A CA 1
ATOM 1687 C C . PRO A 1 210 ? 22.111 -15.720 5.500 1.00 43.81 210 PRO A C 1
ATOM 1689 O O . PRO A 1 210 ? 22.933 -15.213 4.750 1.00 43.81 210 PRO A O 1
ATOM 1692 N N . LYS A 1 211 ? 21.840 -17.029 5.431 1.00 41.09 211 LYS A N 1
ATOM 1693 C CA . LYS A 1 211 ? 22.578 -17.935 4.534 1.00 41.09 211 LYS A CA 1
ATOM 1694 C C . LYS A 1 211 ? 22.268 -17.672 3.060 1.00 41.09 211 LYS A C 1
ATOM 1696 O O . LYS A 1 211 ? 23.163 -17.682 2.226 1.00 41.09 211 LYS A O 1
ATOM 1701 N N . VAL A 1 212 ? 21.004 -17.385 2.751 1.00 44.97 212 VAL A N 1
ATOM 1702 C CA . VAL A 1 212 ? 20.591 -17.024 1.393 1.00 44.97 212 VAL A CA 1
ATOM 1703 C C . VAL A 1 212 ? 21.045 -15.589 1.052 1.00 44.97 212 VAL A C 1
ATOM 1705 O O . VAL A 1 212 ? 21.353 -15.311 -0.103 1.00 44.97 212 VAL A O 1
ATOM 1708 N N . ASN A 1 213 ? 21.168 -14.695 2.046 1.00 43.00 213 ASN A N 1
ATOM 1709 C CA . ASN A 1 213 ? 21.740 -13.351 1.884 1.00 43.00 213 ASN A CA 1
ATOM 1710 C C . ASN A 1 213 ? 23.195 -13.405 1.386 1.00 43.00 213 ASN A C 1
ATOM 1712 O O . ASN A 1 213 ? 23.556 -12.675 0.463 1.00 43.00 213 ASN A O 1
ATOM 1716 N N . ASP A 1 214 ? 23.998 -14.309 1.950 1.00 45.94 214 ASP A N 1
ATOM 1717 C CA . ASP A 1 214 ? 25.403 -14.493 1.573 1.00 45.94 214 ASP A CA 1
ATOM 1718 C C . ASP A 1 214 ? 25.561 -15.192 0.208 1.00 45.94 214 ASP A C 1
ATOM 1720 O O . ASP A 1 214 ? 26.483 -14.882 -0.545 1.00 45.94 214 ASP A O 1
ATOM 1724 N N . GLU A 1 215 ? 24.644 -16.100 -0.146 1.00 45.44 215 GLU A N 1
ATOM 1725 C CA . GLU A 1 215 ? 24.672 -16.843 -1.416 1.00 45.44 215 GLU A CA 1
ATOM 1726 C C . GLU A 1 215 ? 24.109 -16.048 -2.614 1.00 45.44 215 GLU A C 1
ATOM 1728 O O . GLU A 1 215 ? 24.558 -16.253 -3.743 1.00 45.44 215 GLU A O 1
ATOM 1733 N N . LEU A 1 216 ? 23.151 -15.133 -2.397 1.00 46.25 216 LEU A N 1
ATOM 1734 C CA . LEU A 1 216 ? 22.475 -14.365 -3.460 1.00 46.25 216 LEU A CA 1
ATOM 1735 C C . LEU A 1 216 ? 22.935 -12.902 -3.597 1.00 46.25 216 LEU A C 1
ATOM 1737 O O . LEU A 1 216 ? 22.435 -12.190 -4.469 1.00 46.25 216 LEU A O 1
ATOM 1741 N N . GLY A 1 217 ? 23.919 -12.459 -2.807 1.00 41.97 217 GLY A N 1
ATOM 1742 C CA . GLY A 1 217 ? 24.523 -11.129 -2.951 1.00 41.97 217 GLY A CA 1
ATOM 1743 C C . GLY A 1 217 ? 23.768 -9.999 -2.244 1.00 41.97 217 GLY A C 1
ATOM 1744 O O . GLY A 1 217 ? 23.840 -8.852 -2.687 1.00 41.97 217 GLY A O 1
ATOM 1745 N N . GLY A 1 218 ? 23.092 -10.313 -1.137 1.00 45.50 218 GLY A N 1
ATOM 1746 C CA . GLY A 1 218 ? 22.372 -9.355 -0.302 1.00 45.50 218 GLY A CA 1
ATOM 1747 C C . GLY A 1 218 ? 20.861 -9.336 -0.552 1.00 45.50 218 GLY A C 1
ATOM 1748 O O . GLY A 1 218 ? 20.412 -9.236 -1.690 1.00 45.50 218 GLY A O 1
ATOM 1749 N N . PHE A 1 219 ? 20.066 -9.373 0.516 1.00 47.31 219 PHE A N 1
ATOM 1750 C CA . PHE A 1 219 ? 18.644 -9.042 0.497 1.00 47.31 219 PHE A CA 1
ATOM 1751 C C . PHE A 1 219 ? 18.414 -7.669 1.116 1.00 47.31 219 PHE A C 1
ATOM 1753 O O . PHE A 1 219 ? 18.955 -7.353 2.176 1.00 47.31 219 PHE A O 1
ATOM 1760 N N . THR A 1 220 ? 17.525 -6.892 0.504 1.00 48.19 220 THR A N 1
ATOM 1761 C CA . THR A 1 220 ? 16.905 -5.753 1.182 1.00 48.19 220 THR A CA 1
ATOM 1762 C C . THR A 1 220 ? 15.514 -6.186 1.613 1.00 48.19 220 THR A C 1
ATOM 1764 O O . THR A 1 220 ? 14.646 -6.438 0.779 1.00 48.19 220 THR A O 1
ATOM 1767 N N . THR A 1 221 ? 15.297 -6.283 2.919 1.00 56.75 221 THR A N 1
ATOM 1768 C CA . THR A 1 221 ? 13.975 -6.489 3.507 1.00 56.75 221 THR A CA 1
ATOM 1769 C C . THR A 1 221 ? 13.369 -5.134 3.858 1.00 56.75 221 THR A C 1
ATOM 1771 O O . THR A 1 221 ? 14.049 -4.247 4.385 1.00 56.75 221 THR A O 1
ATOM 1774 N N . GLN A 1 222 ? 12.086 -4.962 3.542 1.00 62.75 222 GLN A N 1
ATOM 1775 C CA . GLN A 1 222 ? 11.288 -3.858 4.061 1.00 62.75 222 GLN A CA 1
ATOM 1776 C C . GLN A 1 222 ? 10.469 -4.378 5.236 1.00 62.75 222 GLN A C 1
ATOM 1778 O O . GLN A 1 222 ? 9.773 -5.390 5.122 1.00 62.75 222 GLN A O 1
ATOM 1783 N N . HIS A 1 223 ? 10.555 -3.672 6.356 1.00 64.50 223 HIS A N 1
ATOM 1784 C CA . HIS A 1 223 ? 9.818 -4.001 7.563 1.00 64.50 223 HIS A CA 1
ATOM 1785 C C . HIS A 1 223 ? 8.782 -2.918 7.847 1.00 64.50 223 HIS A C 1
ATOM 1787 O O . HIS A 1 223 ? 9.107 -1.728 7.902 1.00 64.50 223 HIS A O 1
ATOM 1793 N N . LEU A 1 224 ? 7.536 -3.354 8.030 1.00 63.78 224 LEU A N 1
ATOM 1794 C CA . LEU A 1 224 ? 6.396 -2.499 8.324 1.00 63.78 224 LEU A CA 1
ATOM 1795 C C . LEU A 1 224 ? 5.940 -2.714 9.766 1.00 63.78 224 LEU A C 1
ATOM 1797 O O . LEU A 1 224 ? 5.567 -3.828 10.136 1.00 63.78 224 LEU A O 1
ATOM 1801 N N . TYR A 1 225 ? 5.934 -1.643 10.559 1.00 63.00 225 TYR A N 1
ATOM 1802 C CA . TYR A 1 225 ? 5.559 -1.696 11.970 1.00 63.00 225 TYR A CA 1
ATOM 1803 C C . TYR A 1 225 ? 4.321 -0.849 12.246 1.00 63.00 225 TYR A C 1
ATOM 1805 O O . TYR A 1 225 ? 4.306 0.361 12.003 1.00 63.00 225 TYR A O 1
ATOM 1813 N N . PHE A 1 226 ? 3.302 -1.505 12.804 1.00 57.16 226 PHE A N 1
ATOM 1814 C CA . PHE A 1 226 ? 2.040 -0.877 13.190 1.00 57.16 226 PHE A CA 1
ATOM 1815 C C . PHE A 1 226 ? 1.998 -0.488 14.676 1.00 57.16 226 PHE A C 1
ATOM 1817 O O . PHE A 1 226 ? 1.348 0.504 15.011 1.00 57.16 226 PHE A O 1
ATOM 1824 N N . ASN A 1 227 ? 2.720 -1.215 15.553 1.00 52.97 227 ASN A N 1
ATOM 1825 C CA . ASN A 1 227 ? 2.708 -1.025 17.010 1.00 52.97 227 ASN A CA 1
ATOM 1826 C C . ASN A 1 227 ? 4.055 -1.216 17.725 1.00 52.97 227 ASN A C 1
ATOM 1828 O O . ASN A 1 227 ? 4.791 -2.157 17.434 1.00 52.97 227 ASN A O 1
ATOM 1832 N N . THR A 1 228 ? 4.257 -0.381 18.759 1.00 48.06 228 THR A N 1
ATOM 1833 C CA . THR A 1 228 ? 5.360 -0.351 19.752 1.00 48.06 228 THR A CA 1
ATOM 1834 C C . THR A 1 228 ? 6.781 -0.150 19.217 1.00 48.06 228 THR A C 1
ATOM 1836 O O . THR A 1 228 ? 7.059 -0.339 18.038 1.00 48.06 228 THR A O 1
ATOM 1839 N N . ASP A 1 229 ? 7.658 0.311 20.117 1.00 46.75 229 ASP A N 1
ATOM 1840 C CA . ASP A 1 229 ? 9.098 0.450 19.903 1.00 46.75 229 ASP A CA 1
ATOM 1841 C C . ASP A 1 229 ? 9.681 -0.903 19.442 1.00 46.75 229 ASP A C 1
ATOM 1843 O O . ASP A 1 229 ? 9.532 -1.901 20.161 1.00 46.75 229 ASP A O 1
ATOM 1847 N N . PRO A 1 230 ? 10.279 -0.962 18.243 1.00 39.03 230 PRO A N 1
ATOM 1848 C CA . PRO A 1 230 ? 10.867 -2.173 17.686 1.00 39.03 230 PRO A CA 1
ATOM 1849 C C . PRO A 1 230 ? 12.016 -2.742 18.532 1.00 39.03 230 PRO A C 1
ATOM 1851 O O . PRO A 1 230 ? 12.336 -3.913 18.359 1.00 39.03 230 PRO A O 1
ATOM 1854 N N . ALA A 1 231 ? 12.568 -1.998 19.500 1.00 39.50 231 ALA A N 1
ATOM 1855 C CA . ALA A 1 231 ? 13.479 -2.538 20.514 1.00 39.50 231 ALA A CA 1
ATOM 1856 C C . ALA A 1 231 ? 12.863 -3.676 21.354 1.00 39.50 231 ALA A C 1
ATOM 1858 O O . ALA A 1 231 ? 13.580 -4.516 21.883 1.00 39.50 231 ALA A O 1
ATOM 1859 N N . ASN A 1 232 ? 11.529 -3.777 21.422 1.00 36.16 232 ASN A N 1
ATOM 1860 C CA . ASN A 1 232 ? 10.843 -4.888 22.098 1.00 36.16 232 ASN A CA 1
ATOM 1861 C C . ASN A 1 232 ? 10.827 -6.202 21.283 1.00 36.16 232 ASN A C 1
ATOM 1863 O O . ASN A 1 232 ? 10.113 -7.132 21.655 1.00 36.16 232 ASN A O 1
ATOM 1867 N N . LEU A 1 233 ? 11.541 -6.260 20.151 1.00 37.97 233 LEU A N 1
ATOM 1868 C CA . LEU A 1 233 ? 11.764 -7.470 19.348 1.00 37.97 233 LEU A CA 1
ATOM 1869 C C . LEU A 1 233 ? 13.003 -8.261 19.789 1.00 37.97 233 LEU A C 1
ATOM 1871 O O . LEU A 1 233 ? 13.235 -9.345 19.256 1.00 37.97 233 LEU A O 1
ATOM 1875 N N . GLU A 1 234 ? 13.798 -7.735 20.724 1.00 31.73 234 GLU A N 1
ATOM 1876 C CA . GLU A 1 234 ? 14.893 -8.489 21.333 1.00 31.73 234 GLU A CA 1
ATOM 1877 C C . GLU A 1 234 ? 14.310 -9.642 22.172 1.00 31.73 234 GLU A C 1
ATOM 1879 O O . GLU A 1 234 ? 13.495 -9.425 23.071 1.00 31.73 234 GLU A O 1
ATOM 1884 N N . CYS A 1 235 ? 14.681 -10.874 21.808 1.00 32.03 235 CYS A N 1
ATOM 1885 C CA . CYS A 1 235 ? 14.358 -12.101 22.540 1.00 32.03 235 CYS A CA 1
ATOM 1886 C C . CYS A 1 235 ? 14.944 -12.111 23.957 1.00 32.03 235 CYS A C 1
ATOM 1888 O O . CYS A 1 235 ? 16.124 -11.718 24.107 1.00 32.03 235 CYS A O 1
#

Organism: NCBI:txid392033

Sequence (235 aa):
MMIQSILVLLLIFIANVQSLSISDRANRKIEWNTLKLRWGPDPLVSNDEVYIRQPRTVQQALQEQYEQLPDILEKQCIGETTIGYRYWKDNDTAAILIFDKQGIIAGIQIAFPRSSIKGNYYSFDTQKMFNVEMINGIEMYTLTAYFIDPTLICTVGRTLSQLEHEGTGTGLFLQNGTNPIKDSIEIPLWEKDIGKTKWTFLIPVPTCIPKVNDELGGFTTQHLYFNTDPANLEC

Foldseek 3Di:
DDPLFQEDEDEDADDDDDPDDPPPPPDDDDALAFKWKAKDLDLQPQDPVRTHTDDFFPVVCVVVQKDWQDDPQLCAQDHQQHGATWTDHPPAQQWIFGAAPRGGTWWTKHKDAPVSDDDDPDDLVVFQQWDWDQGPNGTITMGIKTQEQRVCRHPPGDDPVCCVVRNSHDWIWTARHSHSNPRIDTDDSDPVCCVVDPDDDPVPVPPCSVVVCVVNVHYIYMYIGRDDRSNVVPD

Radius of gyration: 18.02 Å; chains: 1; bounding box: 49×41×52 Å

pLDDT: mean 74.1, std 22.99, range [23.55, 98.19]

Secondary structure (DSSP, 8-state):
----------EE---------TTS-TT----B---EEEESS-TT---GGG-EE--SBHHHHHHTTEEE--STTTSSSB-SS-BSEEEEETT-TT-EEEE-TTSBEEEEEEEEEGGG--SSS--GGG-TTEEEEEETTEEEEEEEEESS-HHHHTTT---HHHHHHHBT-S-EEEE-SS-HHHHEEEEPSSHHHHTTSS----SS--TTHHHHHHHHT----EEEE-SS-GGGG--